Protein AF-A0A5N6XML7-F1 (afdb_monomer_lite)

Sequence (196 aa):
MLHHEVAEARIARILDAMETVDGIGDLVEQDRDFWQEARTVGKRVYDSGSNTWKAWLAVGRRFGERRMQRLQADHGGYHHANNCRYLAGRAMSWSMMARQLNRAVYRRVTRKGQGRKVVVRIRLCDSTAAKHQGGDVAALTDEELRGINSRLDEFGLVVPAREREIPIPRDRYRLGDENEDLAVEPLETPVAWTDE

Foldseek 3Di:
DVVVLVVLQVLLVVLVVVVVDPPVVVVCVVCVPVNVVSNVSSVVSNVQVVQLVVLLVLLCVQAHDVVSVQQPVVPRGRLLSNLSSLLSVPDPYLLQLQQLLQVLLLCVQPPDPPDDDRASAGDSSSSVSSSVDPDGDDHDDPVSQVVNQWDADPSRHIHHVDDPDPPPPPPPDPPDDDDDDDDDDDDDDDDDDDDD

Structure (mmCIF, N/CA/C/O backbone):
data_AF-A0A5N6XML7-F1
#
_entry.id   AF-A0A5N6XML7-F1
#
loop_
_atom_site.group_PDB
_atom_site.id
_atom_site.type_symbol
_atom_site.label_atom_id
_atom_site.label_alt_id
_atom_site.label_comp_id
_atom_site.label_asym_id
_atom_site.label_entity_id
_atom_site.label_seq_id
_atom_site.pdbx_PDB_ins_code
_atom_site.Cartn_x
_atom_site.Cartn_y
_atom_site.Cartn_z
_atom_site.occupancy
_atom_site.B_iso_or_equiv
_atom_site.auth_seq_id
_atom_site.auth_comp_id
_atom_site.auth_asym_id
_atom_site.auth_atom_id
_atom_site.pdbx_PDB_model_num
ATOM 1 N N . MET A 1 1 ? 5.927 -13.665 -6.405 1.00 40.91 1 MET A N 1
ATOM 2 C CA . MET A 1 1 ? 5.486 -12.631 -7.368 1.00 40.91 1 MET A CA 1
ATOM 3 C C . MET A 1 1 ? 6.576 -11.589 -7.631 1.00 40.91 1 MET A C 1
ATOM 5 O O . MET A 1 1 ? 6.902 -11.423 -8.788 1.00 40.91 1 MET A O 1
ATOM 9 N N . LEU A 1 2 ? 7.244 -11.015 -6.614 1.00 40.50 2 LEU A N 1
ATOM 10 C CA . LEU A 1 2 ? 8.464 -10.186 -6.794 1.00 40.50 2 LEU A CA 1
ATOM 11 C C . LEU A 1 2 ? 9.613 -10.892 -7.548 1.00 40.50 2 LEU A C 1
ATOM 13 O O . LEU A 1 2 ? 10.346 -10.257 -8.293 1.00 40.50 2 LEU A O 1
ATOM 17 N N . HIS A 1 3 ? 9.758 -12.213 -7.383 1.00 35.19 3 HIS A N 1
ATOM 18 C CA . HIS A 1 3 ? 10.771 -12.996 -8.107 1.00 35.19 3 HIS A CA 1
ATOM 19 C C . HIS A 1 3 ? 10.545 -13.052 -9.623 1.00 35.19 3 HIS A C 1
ATOM 21 O O . HIS A 1 3 ? 11.512 -13.237 -10.348 1.00 35.19 3 HIS A O 1
ATOM 27 N N . HIS A 1 4 ? 9.303 -12.880 -10.087 1.00 39.84 4 HIS A N 1
ATOM 28 C CA . HIS A 1 4 ? 8.978 -12.887 -11.513 1.00 39.84 4 HIS A CA 1
ATOM 29 C C . HIS A 1 4 ? 9.428 -11.565 -12.148 1.00 39.84 4 HIS A C 1
ATOM 31 O O . HIS A 1 4 ? 10.250 -11.567 -13.051 1.00 39.84 4 HIS A O 1
ATOM 37 N N . GLU A 1 5 ? 9.035 -10.437 -11.552 1.00 40.34 5 GLU A N 1
ATOM 38 C CA . GLU A 1 5 ? 9.348 -9.093 -12.061 1.00 40.34 5 GLU A CA 1
ATOM 39 C C . GLU A 1 5 ? 10.864 -8.782 -12.041 1.00 40.34 5 GLU A C 1
ATOM 41 O O . GLU A 1 5 ? 11.381 -8.108 -12.930 1.00 40.34 5 GLU A O 1
ATOM 46 N N . VAL A 1 6 ? 11.612 -9.307 -11.056 1.00 45.62 6 VAL A N 1
ATOM 47 C CA . VAL A 1 6 ? 13.083 -9.166 -10.988 1.00 45.62 6 VAL A CA 1
ATOM 48 C C . VAL A 1 6 ? 13.801 -10.111 -11.961 1.00 45.62 6 VAL A C 1
ATOM 50 O O . VAL A 1 6 ? 14.825 -9.728 -12.531 1.00 45.62 6 VAL A O 1
ATOM 53 N N . ALA A 1 7 ? 13.282 -11.325 -12.178 1.00 48.66 7 ALA A N 1
ATOM 54 C CA . ALA A 1 7 ? 13.797 -12.226 -13.210 1.00 48.66 7 ALA A CA 1
ATOM 55 C C . ALA A 1 7 ? 13.574 -11.639 -14.611 1.00 48.66 7 ALA A C 1
ATOM 57 O O . ALA A 1 7 ? 14.477 -11.667 -15.438 1.00 48.66 7 ALA A O 1
ATOM 58 N N . GLU A 1 8 ? 12.430 -11.003 -14.847 1.00 48.62 8 GLU A N 1
ATOM 59 C CA . GLU A 1 8 ? 12.115 -10.356 -16.120 1.00 48.62 8 GLU A CA 1
ATOM 60 C C . GLU A 1 8 ? 12.953 -9.092 -16.364 1.00 48.62 8 GLU A C 1
ATOM 62 O O . GLU A 1 8 ? 13.399 -8.856 -17.484 1.00 48.62 8 GLU A O 1
ATOM 67 N N . ALA A 1 9 ? 13.252 -8.296 -15.331 1.00 49.09 9 ALA A N 1
ATOM 68 C CA . ALA A 1 9 ? 14.171 -7.160 -15.469 1.00 49.09 9 ALA A CA 1
ATOM 69 C C . ALA A 1 9 ? 15.616 -7.604 -15.778 1.00 49.09 9 ALA A C 1
ATOM 71 O O . ALA A 1 9 ? 16.364 -6.877 -16.435 1.00 49.09 9 ALA A O 1
ATOM 72 N N . ARG A 1 10 ? 16.013 -8.801 -15.321 1.00 50.22 10 ARG A N 1
ATOM 73 C CA . ARG A 1 10 ? 17.269 -9.449 -15.729 1.00 50.22 10 ARG A CA 1
ATOM 74 C C . ARG A 1 10 ? 17.194 -9.949 -17.170 1.00 50.22 10 ARG A C 1
ATOM 76 O O . ARG A 1 10 ? 18.156 -9.734 -17.891 1.00 50.22 10 ARG A O 1
ATOM 83 N N . ILE A 1 11 ? 16.064 -10.515 -17.600 1.00 56.91 11 ILE A N 1
ATOM 84 C CA . ILE A 1 11 ? 15.825 -10.904 -19.001 1.00 56.91 11 ILE A CA 1
ATOM 85 C C . ILE A 1 11 ? 15.967 -9.691 -19.927 1.00 56.91 11 ILE A C 1
ATOM 87 O O . ILE A 1 11 ? 16.678 -9.786 -20.914 1.00 56.91 11 ILE A O 1
ATOM 91 N N . ALA A 1 12 ? 15.403 -8.529 -19.581 1.00 58.88 12 ALA A N 1
ATOM 92 C CA . ALA A 1 12 ? 15.564 -7.313 -20.386 1.00 58.88 12 ALA A CA 1
ATOM 93 C C . ALA A 1 12 ? 17.039 -6.882 -20.534 1.00 58.88 12 ALA A C 1
ATOM 95 O O . ALA A 1 12 ? 17.473 -6.556 -21.631 1.00 58.88 12 ALA A O 1
ATOM 96 N N . ARG A 1 13 ? 17.838 -6.946 -19.457 1.00 56.72 13 ARG A N 1
ATOM 97 C CA . ARG A 1 13 ? 19.286 -6.657 -19.533 1.00 56.72 13 ARG A CA 1
ATOM 98 C C . ARG A 1 13 ? 20.072 -7.717 -20.294 1.00 56.72 13 ARG A C 1
ATOM 100 O O . ARG A 1 13 ? 21.074 -7.384 -20.909 1.00 56.72 13 ARG A O 1
ATOM 107 N N . ILE A 1 14 ? 19.656 -8.979 -20.204 1.00 60.41 14 ILE A N 1
ATOM 108 C CA . ILE A 1 14 ? 20.248 -10.076 -20.970 1.00 60.41 14 ILE A CA 1
ATOM 109 C C . ILE A 1 14 ? 19.962 -9.860 -22.456 1.00 60.41 14 ILE A C 1
ATOM 111 O O . ILE A 1 14 ? 20.887 -9.971 -23.243 1.00 60.41 14 ILE A O 1
ATOM 115 N N . LEU A 1 15 ? 18.740 -9.471 -22.828 1.00 63.94 15 LEU A N 1
ATOM 116 C CA . LEU A 1 15 ? 18.380 -9.145 -24.210 1.00 63.94 15 LEU A CA 1
ATOM 117 C C . LEU A 1 15 ? 19.198 -7.958 -24.749 1.00 63.94 15 LEU A C 1
ATOM 119 O O . LEU A 1 15 ? 19.747 -8.071 -25.837 1.00 63.94 15 LEU A O 1
ATOM 123 N N . ASP A 1 16 ? 19.371 -6.884 -23.970 1.00 64.19 16 ASP A N 1
ATOM 124 C CA . ASP A 1 16 ? 20.234 -5.752 -24.358 1.00 64.19 16 ASP A CA 1
ATOM 125 C C . ASP A 1 16 ? 21.718 -6.159 -24.468 1.00 64.19 16 ASP A C 1
ATOM 127 O O . ASP A 1 16 ? 22.425 -5.722 -25.371 1.00 64.19 16 ASP A O 1
ATOM 131 N N . ALA A 1 17 ? 22.216 -7.010 -23.563 1.00 60.50 17 ALA A N 1
ATOM 132 C CA . ALA A 1 17 ? 23.598 -7.496 -23.607 1.00 60.50 17 ALA A CA 1
ATOM 133 C C . ALA A 1 17 ? 23.832 -8.482 -24.764 1.00 60.50 17 ALA A C 1
ATOM 135 O O . ALA A 1 17 ? 24.919 -8.517 -25.335 1.00 60.50 17 ALA A O 1
ATOM 136 N N . MET A 1 18 ? 22.815 -9.252 -25.144 1.00 61.38 18 MET A N 1
ATOM 137 C CA . MET A 1 18 ? 22.855 -10.181 -26.271 1.00 61.38 18 MET A CA 1
ATOM 138 C C . MET A 1 18 ? 23.031 -9.452 -27.611 1.00 61.38 18 MET A C 1
ATOM 140 O O . MET A 1 18 ? 23.683 -9.984 -28.498 1.00 61.38 18 MET A O 1
ATOM 144 N N . GLU A 1 19 ? 22.581 -8.203 -27.754 1.00 60.22 19 GLU A N 1
ATOM 145 C CA . GLU A 1 19 ? 22.834 -7.405 -28.969 1.00 60.22 19 GLU A CA 1
ATOM 146 C C . GLU A 1 19 ? 24.321 -7.084 -29.204 1.00 60.22 19 GLU A C 1
ATOM 148 O O . GLU A 1 19 ? 24.704 -6.728 -30.315 1.00 60.22 19 GLU A O 1
ATOM 153 N N . THR A 1 20 ? 25.169 -7.226 -28.180 1.00 60.78 20 THR A N 1
ATOM 154 C CA . THR A 1 20 ? 26.621 -6.997 -28.286 1.00 60.78 20 THR A CA 1
ATOM 155 C C . THR A 1 20 ? 27.420 -8.242 -28.678 1.00 60.78 20 THR A C 1
ATOM 157 O O . THR A 1 20 ? 28.642 -8.167 -28.800 1.00 60.78 20 THR A O 1
ATOM 160 N N . VAL A 1 21 ? 26.753 -9.384 -28.870 1.00 58.00 21 VAL A N 1
ATOM 161 C CA . VAL A 1 21 ? 27.387 -10.656 -29.235 1.00 58.00 21 VAL A CA 1
ATOM 162 C C . VAL A 1 21 ? 27.298 -10.861 -30.749 1.00 58.00 21 VAL A C 1
ATOM 164 O O . VAL A 1 21 ? 26.209 -10.848 -31.324 1.00 58.00 21 VAL A O 1
ATOM 167 N N . ASP A 1 22 ? 28.447 -11.077 -31.393 1.00 50.38 22 ASP A N 1
ATOM 168 C CA . ASP A 1 22 ? 28.528 -11.365 -32.830 1.00 50.38 22 ASP A CA 1
ATOM 169 C C . ASP A 1 22 ? 27.660 -12.577 -33.223 1.00 50.38 22 ASP A C 1
ATOM 171 O O . ASP A 1 22 ? 27.620 -13.591 -32.524 1.00 50.38 22 ASP A O 1
ATOM 175 N N . GLY A 1 23 ? 26.955 -12.472 -34.356 1.00 58.00 23 GLY A N 1
ATOM 176 C CA . GLY A 1 23 ? 26.064 -13.517 -34.891 1.00 58.00 23 GLY A CA 1
ATOM 177 C C . GLY A 1 23 ? 24.596 -13.421 -34.453 1.00 58.00 23 GLY A C 1
ATOM 178 O O . GLY A 1 23 ? 23.737 -14.081 -35.037 1.00 58.00 23 GLY A O 1
ATOM 179 N N . ILE A 1 24 ? 24.259 -12.558 -33.487 1.00 65.25 24 ILE A N 1
ATOM 180 C CA . ILE A 1 24 ? 22.855 -12.304 -33.119 1.00 65.25 24 ILE A CA 1
ATOM 181 C C . ILE A 1 24 ? 22.123 -11.447 -34.158 1.00 65.25 24 ILE A C 1
ATOM 183 O O . ILE A 1 24 ? 20.913 -11.592 -34.307 1.00 65.25 24 ILE A O 1
ATOM 187 N N . GLY A 1 25 ? 22.839 -10.634 -34.942 1.00 60.56 25 GLY A N 1
ATOM 188 C CA . GLY A 1 25 ? 22.255 -9.892 -36.065 1.00 60.56 25 GLY A CA 1
ATOM 189 C C . GLY A 1 25 ? 21.524 -10.801 -37.060 1.00 60.56 25 GLY A C 1
ATOM 190 O O . GLY A 1 25 ? 20.376 -10.530 -37.402 1.00 60.56 25 GLY A O 1
ATOM 191 N N . ASP A 1 26 ? 22.132 -11.932 -37.420 1.00 66.56 26 ASP A N 1
ATOM 192 C CA . ASP A 1 26 ? 21.557 -12.891 -38.372 1.00 66.56 26 ASP A CA 1
ATOM 193 C C . ASP A 1 26 ? 20.318 -13.601 -37.796 1.00 66.56 26 ASP A C 1
ATOM 195 O O . ASP A 1 26 ? 19.328 -13.815 -38.496 1.00 66.56 26 ASP A O 1
ATOM 199 N N . LEU A 1 27 ? 20.329 -13.910 -36.494 1.00 61.47 27 LEU A N 1
ATOM 200 C CA . LEU A 1 27 ? 19.175 -14.469 -35.776 1.00 61.47 27 LEU A CA 1
ATOM 201 C C . LEU A 1 27 ? 18.032 -13.455 -35.621 1.00 61.47 27 LEU A C 1
ATOM 203 O O . LEU A 1 27 ? 16.861 -13.836 -35.658 1.00 61.47 27 LEU A O 1
ATOM 207 N N . VAL A 1 28 ? 18.355 -12.168 -35.458 1.00 62.31 28 VAL A N 1
ATOM 208 C CA . VAL A 1 28 ? 17.372 -11.076 -35.425 1.00 62.31 28 VAL A CA 1
ATOM 209 C C . VAL A 1 28 ? 16.713 -10.892 -36.786 1.00 62.31 28 VAL A C 1
ATOM 211 O O . VAL A 1 28 ? 15.517 -10.615 -36.853 1.00 62.31 28 VAL A O 1
ATOM 214 N N . GLU A 1 29 ? 17.456 -11.075 -37.876 1.00 66.75 29 GLU A N 1
ATOM 215 C CA . GLU A 1 29 ? 16.895 -11.002 -39.224 1.00 66.75 29 GLU A CA 1
ATOM 216 C C . GLU A 1 29 ? 16.041 -12.214 -39.602 1.00 66.75 29 GLU A C 1
ATOM 218 O O . GLU A 1 29 ? 15.061 -12.039 -40.328 1.00 66.75 29 GLU A O 1
ATOM 223 N N . GLN A 1 30 ? 16.359 -13.405 -39.088 1.00 75.00 30 GLN A N 1
ATOM 224 C CA . GLN A 1 30 ? 15.588 -14.628 -39.336 1.00 75.00 30 GLN A CA 1
ATOM 225 C C . GLN A 1 30 ? 14.200 -14.628 -38.678 1.00 75.00 30 GLN A C 1
ATOM 227 O O . GLN A 1 30 ? 13.283 -15.232 -39.231 1.00 75.00 30 GLN A O 1
ATOM 232 N N . ASP A 1 31 ? 14.024 -13.942 -37.543 1.00 74.38 31 ASP A N 1
ATOM 233 C CA . ASP A 1 31 ? 12.738 -13.873 -36.831 1.00 74.38 31 ASP A CA 1
ATOM 234 C C . ASP A 1 31 ? 12.467 -12.474 -36.249 1.00 74.38 31 ASP A C 1
ATOM 236 O O . ASP A 1 31 ? 12.384 -12.249 -35.037 1.00 74.38 31 ASP A O 1
ATOM 240 N N . ARG A 1 32 ? 12.372 -11.484 -37.144 1.00 75.50 32 ARG A N 1
ATOM 241 C CA . ARG A 1 32 ? 12.208 -10.067 -36.772 1.00 75.50 32 ARG A CA 1
ATOM 242 C C . ARG A 1 32 ? 10.999 -9.815 -35.869 1.00 75.50 32 ARG A C 1
ATOM 244 O O . ARG A 1 32 ? 11.091 -8.981 -34.966 1.00 75.50 32 ARG A O 1
ATOM 251 N N . ASP A 1 33 ? 9.899 -10.532 -36.091 1.00 75.62 33 ASP A N 1
ATOM 252 C CA . ASP A 1 33 ? 8.660 -10.370 -35.327 1.00 75.62 33 ASP A CA 1
ATOM 253 C C . ASP A 1 33 ? 8.844 -10.823 -33.872 1.00 75.62 33 ASP A C 1
ATOM 255 O O . ASP A 1 33 ? 8.519 -10.062 -32.952 1.00 75.62 33 ASP A O 1
ATOM 259 N N . PHE A 1 34 ? 9.458 -11.993 -33.647 1.00 75.88 34 PHE A N 1
ATOM 260 C CA . PHE A 1 34 ? 9.797 -12.470 -32.304 1.00 75.88 34 PHE A CA 1
ATOM 261 C C . PHE A 1 34 ? 10.689 -11.475 -31.557 1.00 75.88 34 PHE A C 1
ATOM 263 O O . PHE A 1 34 ? 10.408 -11.111 -30.412 1.00 75.88 34 PHE A O 1
ATOM 270 N N . TRP A 1 35 ? 11.752 -10.983 -32.198 1.00 73.19 35 TRP A N 1
ATOM 271 C CA . TRP A 1 35 ? 12.693 -10.066 -31.550 1.00 73.19 35 TRP A CA 1
ATOM 272 C C . TRP A 1 35 ? 12.082 -8.691 -31.268 1.00 73.19 35 TRP A C 1
ATOM 274 O O . TRP A 1 35 ? 12.385 -8.069 -30.244 1.00 73.19 35 TRP A O 1
ATOM 284 N N . GLN A 1 36 ? 11.177 -8.214 -32.122 1.00 77.06 36 GLN A N 1
ATOM 285 C CA . GLN A 1 36 ? 10.441 -6.977 -31.878 1.00 77.06 36 GLN A CA 1
ATOM 286 C C . GLN A 1 36 ? 9.436 -7.121 -30.724 1.00 77.06 36 GLN A C 1
ATOM 288 O O . GLN A 1 36 ? 9.303 -6.204 -29.899 1.00 77.06 36 GLN A O 1
ATOM 293 N N . GLU A 1 37 ? 8.770 -8.272 -30.611 1.00 74.31 37 GLU A N 1
ATOM 294 C CA . GLU A 1 37 ? 7.925 -8.603 -29.464 1.00 74.31 37 GLU A CA 1
ATOM 295 C C . GLU A 1 37 ? 8.758 -8.707 -28.178 1.00 74.31 37 GLU A C 1
ATOM 297 O O . GLU A 1 37 ? 8.441 -8.041 -27.186 1.00 74.31 37 GLU A O 1
ATOM 302 N N . ALA A 1 38 ? 9.874 -9.439 -28.209 1.00 70.75 38 ALA A N 1
ATOM 303 C CA . ALA A 1 38 ? 10.791 -9.598 -27.084 1.00 70.75 38 ALA A CA 1
ATOM 304 C C . ALA A 1 38 ? 11.323 -8.248 -26.577 1.00 70.75 38 ALA A C 1
ATOM 306 O O . ALA A 1 38 ? 11.292 -7.990 -25.372 1.00 70.75 38 ALA A O 1
ATOM 307 N N . ARG A 1 39 ? 11.717 -7.332 -27.476 1.00 72.44 39 ARG A N 1
ATOM 308 C CA . ARG A 1 39 ? 12.111 -5.954 -27.119 1.00 72.44 39 ARG A CA 1
ATOM 309 C C . ARG A 1 39 ? 10.965 -5.167 -26.495 1.00 72.44 39 ARG A C 1
ATOM 311 O O . ARG A 1 39 ? 11.155 -4.461 -25.505 1.00 72.44 39 ARG A O 1
ATOM 318 N N . THR A 1 40 ? 9.762 -5.281 -27.053 1.00 76.44 40 THR A N 1
ATOM 319 C CA . THR A 1 40 ? 8.579 -4.583 -26.532 1.00 76.44 40 THR A CA 1
ATOM 320 C C . THR A 1 40 ? 8.238 -5.054 -25.118 1.00 76.44 40 THR A C 1
ATOM 322 O O . THR A 1 40 ? 7.962 -4.232 -24.237 1.00 76.44 40 THR A O 1
ATOM 325 N N . VAL A 1 41 ? 8.285 -6.366 -24.883 1.00 71.69 41 VAL A N 1
ATOM 326 C CA . VAL A 1 41 ? 8.095 -6.970 -23.561 1.00 71.69 41 VAL A CA 1
ATOM 327 C C . VAL A 1 41 ? 9.221 -6.542 -22.618 1.00 71.69 41 VAL A C 1
ATOM 329 O O . VAL A 1 41 ? 8.933 -6.024 -21.539 1.00 71.69 41 VAL A O 1
ATOM 332 N N . GLY A 1 42 ? 10.482 -6.655 -23.043 1.00 69.62 42 GLY A N 1
ATOM 333 C CA . GLY A 1 42 ? 11.659 -6.270 -22.262 1.00 69.62 42 GLY A CA 1
ATOM 334 C C . GLY A 1 42 ? 11.617 -4.811 -21.806 1.00 69.62 42 GLY A C 1
ATOM 335 O O . GLY A 1 42 ? 11.748 -4.527 -20.613 1.00 69.62 42 GLY A O 1
ATOM 336 N N . LYS A 1 43 ? 11.314 -3.883 -22.719 1.00 73.69 43 LYS A N 1
ATOM 337 C CA . LYS A 1 43 ? 11.146 -2.458 -22.403 1.00 73.69 43 LYS A CA 1
ATOM 338 C C . LYS A 1 43 ? 10.009 -2.220 -21.412 1.00 73.69 43 LYS A C 1
ATOM 340 O O . LYS A 1 43 ? 10.193 -1.518 -20.420 1.00 73.69 43 LYS A O 1
ATOM 345 N N . ARG A 1 44 ? 8.839 -2.831 -21.634 1.00 71.12 44 ARG A N 1
ATOM 346 C CA . ARG A 1 44 ? 7.675 -2.693 -20.738 1.00 71.12 44 ARG A CA 1
ATOM 347 C C . ARG A 1 44 ? 7.996 -3.167 -19.322 1.00 71.12 44 ARG A C 1
ATOM 349 O O . ARG A 1 44 ? 7.600 -2.522 -18.350 1.00 71.12 44 ARG A O 1
ATOM 356 N N . VAL A 1 45 ? 8.713 -4.279 -19.204 1.00 66.38 45 VAL A N 1
ATOM 357 C CA . VAL A 1 45 ? 9.169 -4.831 -17.927 1.00 66.38 45 VAL A CA 1
ATOM 358 C C . VAL A 1 45 ? 10.169 -3.893 -17.257 1.00 66.38 45 VAL A C 1
ATOM 360 O O . VAL A 1 45 ? 9.994 -3.570 -16.080 1.00 66.38 45 VAL A O 1
ATOM 363 N N . TYR A 1 46 ? 11.186 -3.425 -17.987 1.00 68.69 46 TYR A N 1
ATOM 364 C CA . TYR A 1 46 ? 12.177 -2.482 -17.467 1.00 68.69 46 TYR A CA 1
ATOM 365 C C . TYR A 1 46 ? 11.506 -1.212 -16.931 1.00 68.69 46 TYR A C 1
ATOM 367 O O . TYR A 1 46 ? 11.741 -0.809 -15.787 1.00 68.69 46 TYR A O 1
ATOM 375 N N . ASP A 1 47 ? 10.606 -0.627 -17.721 1.00 72.81 47 ASP A N 1
ATOM 376 C CA . ASP A 1 47 ? 9.849 0.562 -17.344 1.00 72.81 47 ASP A CA 1
ATOM 377 C C . ASP A 1 47 ? 8.977 0.293 -16.111 1.00 72.81 47 ASP A C 1
ATOM 379 O O . ASP A 1 47 ? 8.931 1.112 -15.190 1.00 72.81 47 ASP A O 1
ATOM 383 N N . SER A 1 48 ? 8.315 -0.866 -16.039 1.00 69.94 48 SER A N 1
ATOM 384 C CA . SER A 1 48 ? 7.518 -1.272 -14.875 1.00 69.94 48 SER A CA 1
ATOM 385 C C . SER A 1 48 ? 8.375 -1.407 -13.611 1.00 69.94 48 SER A C 1
ATOM 387 O O . SER A 1 48 ? 8.032 -0.839 -12.569 1.00 69.94 48 SER A O 1
ATOM 389 N N . GLY A 1 49 ? 9.526 -2.080 -13.690 1.00 72.75 49 GLY A N 1
ATOM 390 C CA . GLY A 1 49 ? 10.458 -2.239 -12.571 1.00 72.75 49 GLY A CA 1
ATOM 391 C C . GLY A 1 49 ? 11.027 -0.900 -12.093 1.00 72.75 49 GLY A C 1
ATOM 392 O O . GLY A 1 49 ? 10.959 -0.576 -10.903 1.00 72.75 49 GLY A O 1
ATOM 393 N N . SER A 1 50 ? 11.497 -0.070 -13.028 1.00 74.50 50 SER A N 1
ATOM 394 C CA . SER A 1 50 ? 12.005 1.281 -12.757 1.00 74.50 50 SER A CA 1
ATOM 395 C C . SER A 1 50 ? 10.945 2.163 -12.091 1.00 74.50 50 SER A C 1
ATOM 397 O O . SER A 1 50 ? 11.201 2.814 -11.074 1.00 74.50 50 SER A O 1
ATOM 399 N N . ASN A 1 51 ? 9.714 2.144 -12.604 1.00 79.56 51 ASN A N 1
ATOM 400 C CA . ASN A 1 51 ? 8.616 2.926 -12.045 1.00 79.56 51 ASN A CA 1
ATOM 401 C C . ASN A 1 51 ? 8.138 2.396 -10.685 1.00 79.56 51 ASN A C 1
ATOM 403 O O . ASN A 1 51 ? 7.782 3.196 -9.818 1.00 79.56 51 ASN A O 1
ATOM 407 N N . THR A 1 52 ? 8.170 1.079 -10.465 1.00 85.81 52 THR A N 1
ATOM 408 C CA . THR A 1 52 ? 7.883 0.463 -9.157 1.00 85.81 52 THR A CA 1
ATOM 409 C C . THR A 1 52 ? 8.866 0.964 -8.106 1.00 85.81 52 THR A C 1
ATOM 411 O O . THR A 1 52 ? 8.457 1.432 -7.041 1.00 85.81 52 THR A O 1
ATOM 414 N N . TRP A 1 53 ? 10.163 0.939 -8.422 1.00 83.69 53 TRP A N 1
ATOM 415 C CA . TRP A 1 53 ? 11.211 1.425 -7.529 1.00 83.69 53 TRP A CA 1
ATOM 416 C C . TRP A 1 53 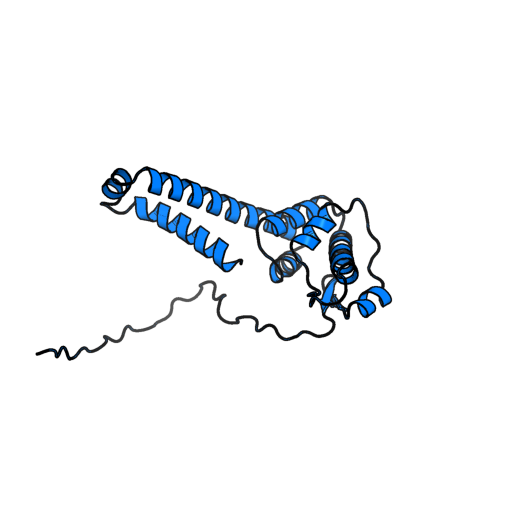? 11.068 2.919 -7.222 1.00 83.69 53 TRP A C 1
ATOM 418 O O . TRP A 1 53 ? 11.048 3.312 -6.055 1.00 83.69 53 TRP A O 1
ATOM 428 N N . LYS A 1 54 ? 10.869 3.756 -8.249 1.00 85.75 54 LYS A N 1
ATOM 429 C CA . LYS A 1 54 ? 10.608 5.196 -8.071 1.00 85.75 54 LYS A CA 1
ATOM 430 C C . LYS A 1 54 ? 9.395 5.448 -7.175 1.00 85.75 54 LYS A C 1
ATOM 432 O O . LYS A 1 54 ? 9.406 6.386 -6.374 1.00 85.75 54 LYS A O 1
ATOM 437 N N . ALA A 1 55 ? 8.357 4.617 -7.280 1.00 91.00 55 ALA A N 1
ATOM 438 C CA . ALA A 1 55 ? 7.180 4.753 -6.440 1.00 91.00 55 ALA A CA 1
ATOM 439 C C . ALA A 1 55 ? 7.464 4.439 -4.970 1.00 91.00 55 ALA A C 1
ATOM 441 O O . ALA A 1 55 ? 7.057 5.207 -4.096 1.00 91.00 55 ALA A O 1
ATOM 442 N N . TRP A 1 56 ? 8.219 3.379 -4.696 1.00 92.62 56 TRP A N 1
ATOM 443 C CA . TRP A 1 56 ? 8.645 3.062 -3.338 1.00 92.62 56 TRP A CA 1
ATOM 444 C C . TRP A 1 56 ? 9.586 4.107 -2.749 1.00 92.62 56 TRP A C 1
ATOM 446 O O . TRP A 1 56 ? 9.380 4.525 -1.611 1.00 92.62 56 TRP A O 1
ATOM 456 N N . LEU A 1 57 ? 10.539 4.614 -3.532 1.00 90.06 57 LEU A N 1
ATOM 457 C CA . LEU A 1 57 ? 11.405 5.715 -3.114 1.00 90.06 57 LEU A CA 1
ATOM 458 C C . LEU A 1 57 ? 10.607 6.950 -2.687 1.00 90.06 57 LEU A C 1
ATOM 460 O O . LEU A 1 57 ? 10.944 7.575 -1.685 1.00 90.06 57 LEU A O 1
ATOM 464 N N . ALA A 1 58 ? 9.533 7.295 -3.399 1.00 92.00 58 ALA A N 1
ATOM 465 C CA . ALA A 1 58 ? 8.678 8.417 -3.017 1.00 92.00 58 ALA A CA 1
ATOM 466 C C . ALA A 1 58 ? 7.997 8.195 -1.652 1.00 92.00 58 ALA A C 1
ATOM 468 O O . ALA A 1 58 ? 7.956 9.112 -0.831 1.00 92.00 58 ALA A O 1
ATOM 469 N N . VAL A 1 59 ? 7.517 6.976 -1.375 1.00 94.38 59 VAL A N 1
ATOM 470 C CA . VAL A 1 59 ? 6.959 6.609 -0.058 1.00 94.38 59 VAL A CA 1
ATOM 471 C C . VAL A 1 59 ? 8.039 6.683 1.027 1.00 94.38 59 VAL A C 1
ATOM 473 O O . VAL A 1 59 ? 7.812 7.276 2.083 1.00 94.38 59 VAL A O 1
ATOM 476 N N . GLY A 1 60 ? 9.227 6.136 0.751 1.00 92.25 60 GLY A N 1
ATOM 477 C CA . GLY A 1 60 ? 10.371 6.148 1.664 1.00 92.25 60 GLY A CA 1
ATOM 478 C C . GLY A 1 60 ? 10.841 7.561 2.005 1.00 92.25 60 GLY A C 1
ATOM 479 O O . GLY A 1 60 ? 11.022 7.872 3.176 1.00 92.25 60 GLY A O 1
ATOM 480 N N . ARG A 1 61 ? 10.941 8.462 1.020 1.00 93.12 61 ARG A N 1
ATOM 481 C CA . ARG A 1 61 ? 11.272 9.880 1.258 1.00 93.12 61 ARG A CA 1
ATOM 482 C C . ARG A 1 61 ? 10.239 10.586 2.132 1.00 93.12 61 ARG A C 1
ATOM 484 O O . ARG A 1 61 ? 10.595 11.469 2.903 1.00 93.12 61 ARG A O 1
ATOM 491 N N . ARG A 1 62 ? 8.961 10.218 2.012 1.00 96.19 62 ARG A N 1
ATOM 492 C CA . ARG A 1 62 ? 7.872 10.877 2.741 1.00 96.19 62 ARG A CA 1
ATOM 493 C C . ARG A 1 62 ? 7.754 10.410 4.191 1.00 96.19 62 ARG A C 1
ATOM 495 O O . ARG A 1 62 ? 7.476 11.233 5.059 1.00 96.19 62 ARG A O 1
ATOM 502 N N . PHE A 1 63 ? 7.920 9.114 4.451 1.00 95.00 63 PHE A N 1
ATOM 503 C CA . PHE A 1 63 ? 7.638 8.530 5.769 1.00 95.00 63 PHE A CA 1
ATOM 504 C C . PHE A 1 63 ? 8.817 7.795 6.412 1.00 95.00 63 PHE A C 1
ATOM 506 O O . PHE A 1 63 ? 8.716 7.407 7.575 1.00 95.00 63 PHE A O 1
ATOM 513 N N . GLY A 1 64 ? 9.933 7.637 5.711 1.00 92.06 64 GLY A N 1
ATOM 514 C CA . GLY A 1 64 ? 11.107 6.897 6.161 1.00 92.06 64 GLY A CA 1
ATOM 515 C C . GLY A 1 64 ? 11.168 5.478 5.598 1.00 92.06 64 GLY A C 1
ATOM 516 O O . GLY A 1 64 ? 10.153 4.847 5.288 1.00 92.06 64 GLY A O 1
ATOM 517 N N . GLU A 1 65 ? 12.390 4.966 5.489 1.00 90.81 65 GLU A N 1
ATOM 518 C CA . GLU A 1 65 ? 12.693 3.704 4.815 1.00 90.81 65 GLU A CA 1
ATOM 519 C C . GLU A 1 65 ? 12.053 2.487 5.495 1.00 90.81 65 GLU A C 1
ATOM 521 O O . GLU A 1 65 ? 11.416 1.681 4.822 1.00 90.81 65 GLU A O 1
ATOM 526 N N . ARG A 1 66 ? 12.105 2.400 6.832 1.00 93.25 66 ARG A N 1
ATOM 527 C CA . ARG A 1 66 ? 11.525 1.274 7.592 1.00 93.25 66 ARG A CA 1
ATOM 528 C C . ARG A 1 66 ? 10.030 1.068 7.320 1.00 93.25 66 ARG A C 1
ATOM 530 O O . ARG A 1 66 ? 9.570 -0.060 7.181 1.00 93.25 66 ARG A O 1
ATOM 537 N N . ARG A 1 67 ? 9.262 2.155 7.191 1.00 94.19 67 ARG A N 1
ATOM 538 C CA . ARG A 1 67 ? 7.819 2.101 6.883 1.00 94.19 67 ARG A CA 1
ATOM 539 C C . ARG A 1 67 ? 7.552 1.670 5.442 1.00 94.19 67 ARG A C 1
ATOM 541 O O . ARG A 1 67 ? 6.603 0.934 5.183 1.00 94.19 67 ARG A O 1
ATOM 548 N N . MET A 1 68 ? 8.394 2.112 4.511 1.00 93.50 68 MET A N 1
ATOM 549 C CA . MET A 1 68 ? 8.342 1.688 3.113 1.00 93.50 68 MET A CA 1
ATOM 550 C C . MET A 1 68 ? 8.658 0.192 2.979 1.00 93.50 68 MET A C 1
ATOM 552 O O . MET A 1 68 ? 7.855 -0.541 2.403 1.00 93.50 68 MET A O 1
ATOM 556 N N . GLN A 1 69 ? 9.745 -0.275 3.598 1.00 90.81 69 GLN A N 1
ATOM 557 C CA . GLN A 1 69 ? 10.121 -1.691 3.632 1.00 90.81 69 GLN A CA 1
ATOM 558 C C . GLN A 1 69 ? 9.014 -2.542 4.267 1.00 90.81 69 GLN A C 1
ATOM 560 O O . GLN A 1 69 ? 8.658 -3.603 3.752 1.00 90.81 69 GLN A O 1
ATOM 565 N N . ARG A 1 70 ? 8.387 -2.048 5.343 1.00 92.38 70 ARG A N 1
ATOM 566 C CA . ARG A 1 70 ? 7.262 -2.737 5.979 1.00 92.38 70 ARG A CA 1
ATOM 567 C C . ARG A 1 70 ? 6.072 -2.934 5.036 1.00 92.38 70 ARG A C 1
ATOM 569 O O . ARG A 1 70 ? 5.474 -4.010 5.061 1.00 92.38 70 ARG A O 1
ATOM 576 N N . LEU A 1 71 ? 5.719 -1.933 4.224 1.00 91.06 71 LEU A N 1
ATOM 577 C CA . LEU A 1 71 ? 4.651 -2.059 3.220 1.00 91.06 71 LEU A CA 1
ATOM 578 C C . LEU A 1 71 ? 5.027 -3.053 2.115 1.00 91.06 71 LEU A C 1
ATOM 580 O O . LEU A 1 71 ? 4.193 -3.859 1.707 1.00 91.06 71 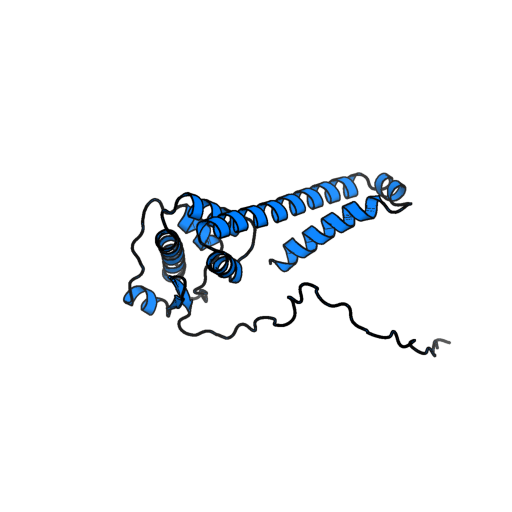LEU A O 1
ATOM 584 N N . GLN A 1 72 ? 6.286 -3.032 1.675 1.00 88.75 72 GLN A N 1
ATOM 585 C CA . GLN A 1 72 ? 6.795 -3.956 0.660 1.00 88.75 72 GLN A CA 1
ATOM 586 C C . GLN A 1 72 ? 6.780 -5.419 1.110 1.00 88.75 72 GLN A C 1
ATOM 588 O O . GLN A 1 72 ? 6.550 -6.296 0.277 1.00 88.75 72 GLN A O 1
ATOM 593 N N . ALA A 1 73 ? 7.006 -5.680 2.403 1.00 83.81 73 ALA A N 1
ATOM 594 C CA . ALA A 1 73 ? 7.164 -7.029 2.948 1.00 83.81 73 ALA A CA 1
ATOM 595 C C . ALA A 1 73 ? 5.976 -7.957 2.641 1.00 83.81 73 ALA A C 1
ATOM 597 O O . ALA A 1 73 ? 6.166 -9.149 2.407 1.00 83.81 73 ALA A O 1
ATOM 598 N N . ASP A 1 74 ? 4.756 -7.412 2.603 1.00 74.75 74 ASP A N 1
ATOM 599 C CA . ASP A 1 74 ? 3.554 -8.189 2.284 1.00 74.75 74 ASP A CA 1
ATOM 600 C C . ASP A 1 74 ? 3.225 -8.185 0.779 1.00 74.75 74 ASP A C 1
ATOM 602 O O . ASP A 1 74 ? 2.639 -9.147 0.271 1.00 74.75 74 ASP A O 1
ATOM 606 N N . HIS A 1 75 ? 3.591 -7.123 0.048 1.00 79.06 75 HIS A N 1
ATOM 607 C CA . HIS A 1 75 ? 3.359 -6.997 -1.392 1.00 79.06 75 HIS A CA 1
ATOM 608 C C . HIS A 1 75 ? 4.265 -5.917 -2.018 1.00 79.06 75 HIS A C 1
ATOM 610 O O . HIS A 1 75 ? 4.124 -4.747 -1.700 1.00 79.06 75 HIS A O 1
ATOM 616 N N . GLY A 1 76 ? 5.137 -6.252 -2.979 1.00 79.62 76 GLY A N 1
ATOM 617 C CA . GLY A 1 76 ? 6.040 -5.261 -3.609 1.00 79.62 76 GLY A CA 1
ATOM 618 C C . GLY A 1 76 ? 5.701 -4.818 -5.036 1.00 79.62 76 GLY A C 1
ATOM 619 O O . GLY A 1 76 ? 6.347 -3.900 -5.531 1.00 79.62 76 GLY A O 1
ATOM 620 N N . GLY A 1 77 ? 4.711 -5.442 -5.685 1.00 82.62 77 GLY A N 1
ATOM 621 C CA . GLY A 1 77 ? 4.440 -5.233 -7.116 1.00 82.62 77 GLY A CA 1
ATOM 622 C C . GLY A 1 77 ? 3.972 -3.821 -7.502 1.00 82.62 77 GLY A C 1
ATOM 623 O O . GLY A 1 77 ? 3.422 -3.077 -6.679 1.00 82.62 77 GLY A O 1
ATOM 624 N N . TYR A 1 78 ? 4.129 -3.490 -8.788 1.00 84.44 78 TYR A N 1
ATOM 625 C CA . TYR A 1 78 ? 3.941 -2.155 -9.381 1.00 84.44 78 TYR A CA 1
ATOM 626 C C . TYR A 1 78 ? 2.668 -1.413 -8.946 1.00 84.44 78 TYR A C 1
ATOM 628 O O . TYR A 1 78 ? 2.718 -0.259 -8.509 1.00 84.44 78 TYR A O 1
ATOM 636 N N . HIS A 1 79 ? 1.500 -2.055 -9.051 1.00 87.69 79 HIS A N 1
ATOM 637 C CA . HIS A 1 79 ? 0.228 -1.398 -8.731 1.00 87.69 79 HIS A CA 1
ATOM 638 C C . HIS A 1 79 ? 0.105 -1.063 -7.243 1.00 87.69 79 HIS A C 1
ATOM 640 O O . HIS A 1 79 ? -0.427 -0.012 -6.885 1.00 87.69 79 HIS A O 1
ATOM 646 N N . HIS A 1 80 ? 0.630 -1.927 -6.373 1.00 90.94 80 HIS A N 1
ATOM 647 C CA . HIS A 1 80 ? 0.621 -1.679 -4.938 1.00 90.94 80 HIS A CA 1
ATOM 648 C C . HIS A 1 80 ? 1.549 -0.510 -4.594 1.00 90.94 80 HIS A C 1
ATOM 650 O O . HIS A 1 80 ? 1.123 0.416 -3.905 1.00 90.94 80 HIS A O 1
ATOM 656 N N . ALA A 1 81 ? 2.756 -0.493 -5.167 1.00 91.38 81 ALA A N 1
ATOM 657 C CA . ALA A 1 81 ? 3.708 0.606 -5.023 1.00 91.38 81 ALA A CA 1
ATOM 658 C C . ALA A 1 81 ? 3.097 1.953 -5.443 1.00 91.38 81 ALA A C 1
ATOM 660 O O . ALA A 1 81 ? 3.166 2.937 -4.707 1.00 91.38 81 ALA A O 1
ATOM 661 N N . ASN A 1 82 ? 2.424 1.996 -6.598 1.00 93.88 82 ASN A N 1
ATOM 662 C CA . ASN A 1 82 ? 1.777 3.213 -7.086 1.00 93.88 82 ASN A CA 1
ATOM 663 C C . ASN A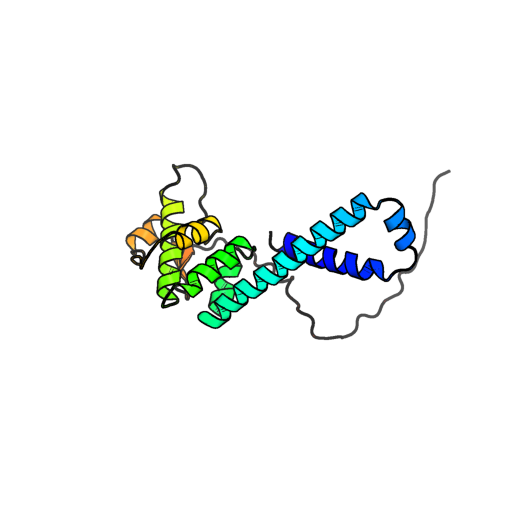 1 82 ? 0.586 3.657 -6.237 1.00 93.88 82 ASN A C 1
ATOM 665 O O . ASN A 1 82 ? 0.403 4.858 -6.034 1.00 93.88 82 ASN A O 1
ATOM 669 N N . ASN A 1 83 ? -0.211 2.722 -5.719 1.00 95.19 83 ASN A N 1
ATOM 670 C CA . ASN A 1 83 ? -1.287 3.054 -4.790 1.00 95.19 83 ASN A CA 1
ATOM 671 C C . ASN A 1 83 ? -0.730 3.629 -3.483 1.00 95.19 83 ASN A C 1
ATOM 673 O O . ASN A 1 83 ? -1.221 4.652 -3.014 1.00 95.19 83 ASN A O 1
ATOM 677 N N . CYS A 1 84 ? 0.331 3.033 -2.937 1.00 95.06 84 CYS A N 1
ATOM 678 C CA . CYS A 1 84 ? 1.011 3.532 -1.745 1.00 95.06 84 CYS A CA 1
ATOM 679 C C . CYS A 1 84 ? 1.648 4.908 -1.980 1.00 95.06 84 CYS A C 1
ATOM 681 O O . CYS A 1 84 ? 1.493 5.792 -1.143 1.00 95.06 84 CYS A O 1
ATOM 683 N N . ARG A 1 85 ? 2.280 5.137 -3.138 1.00 95.75 85 ARG A N 1
ATOM 684 C CA . ARG A 1 85 ? 2.775 6.463 -3.544 1.00 95.75 85 ARG A CA 1
ATOM 685 C C . ARG A 1 85 ? 1.652 7.491 -3.612 1.00 95.75 85 ARG A C 1
ATOM 687 O O . ARG A 1 85 ? 1.800 8.596 -3.099 1.00 95.75 85 ARG A O 1
ATOM 694 N N . TYR A 1 86 ? 0.535 7.136 -4.242 1.00 94.69 86 TYR A N 1
ATOM 695 C CA . TYR A 1 86 ? -0.624 8.017 -4.359 1.00 94.69 86 TYR A CA 1
ATOM 696 C C . TYR A 1 86 ? -1.191 8.385 -2.983 1.00 94.69 86 TYR A C 1
ATOM 698 O O . TYR A 1 86 ? -1.437 9.557 -2.707 1.00 94.69 86 TYR A O 1
ATOM 706 N N . LEU A 1 87 ? -1.349 7.392 -2.105 1.00 93.94 87 LEU A N 1
ATOM 707 C CA . LEU A 1 87 ? -1.768 7.591 -0.720 1.00 93.94 87 LEU A CA 1
ATOM 708 C C . LEU A 1 87 ? -0.793 8.497 0.033 1.00 93.94 87 LEU A C 1
ATOM 710 O O . LEU A 1 87 ? -1.224 9.456 0.663 1.00 93.94 87 LEU A O 1
ATOM 714 N N . ALA A 1 88 ? 0.513 8.257 -0.094 1.00 93.50 88 ALA A N 1
ATOM 715 C CA . ALA A 1 88 ? 1.544 9.068 0.543 1.00 93.50 88 ALA A CA 1
ATOM 716 C C . ALA A 1 88 ? 1.536 10.533 0.078 1.00 93.50 88 ALA A C 1
ATOM 718 O O . ALA A 1 88 ? 1.792 11.426 0.883 1.00 93.50 88 ALA A O 1
ATOM 719 N N . GLY A 1 89 ? 1.206 10.784 -1.193 1.00 92.94 89 GLY A N 1
ATOM 720 C CA . GLY A 1 89 ? 1.058 12.136 -1.736 1.00 92.94 89 GLY A CA 1
ATOM 721 C C . GLY A 1 89 ? -0.170 12.890 -1.215 1.00 92.94 89 GLY A C 1
ATOM 722 O O . GLY A 1 89 ? -0.180 14.115 -1.242 1.00 92.94 89 GLY A O 1
ATOM 723 N N . ARG A 1 90 ? -1.198 12.181 -0.728 1.00 90.94 90 ARG A N 1
ATOM 724 C CA . ARG A 1 90 ? -2.435 12.778 -0.190 1.00 90.94 90 ARG A CA 1
ATOM 725 C C . ARG A 1 90 ? -2.498 12.796 1.332 1.00 90.94 90 ARG A C 1
ATOM 727 O O . ARG A 1 90 ? -3.209 13.619 1.903 1.00 90.94 90 ARG A O 1
ATOM 734 N N . ALA A 1 91 ? -1.820 11.865 1.989 1.00 85.81 91 ALA A N 1
ATOM 735 C CA . ALA A 1 91 ? -1.853 11.736 3.432 1.00 85.81 91 ALA A CA 1
ATOM 736 C C . ALA A 1 91 ? -1.002 12.828 4.098 1.00 85.81 91 ALA A C 1
ATOM 738 O O . ALA A 1 91 ? 0.182 13.012 3.794 1.00 85.81 91 ALA A O 1
ATOM 739 N N . MET A 1 92 ? -1.595 13.523 5.070 1.00 84.19 92 MET A N 1
ATOM 740 C CA . MET A 1 92 ? -0.879 14.529 5.863 1.00 84.19 92 MET A CA 1
ATOM 741 C C . MET A 1 92 ? 0.188 13.892 6.762 1.00 84.19 92 MET A C 1
ATOM 743 O O . MET A 1 92 ? 1.225 14.499 7.023 1.00 84.19 92 MET A O 1
ATOM 747 N N . SER A 1 93 ? -0.040 12.650 7.199 1.00 93.81 93 SER A N 1
ATOM 748 C CA . SER A 1 93 ? 0.852 11.896 8.076 1.00 93.81 93 SER A CA 1
ATOM 749 C C . SER A 1 93 ? 0.820 10.399 7.770 1.00 93.81 93 SER A C 1
ATOM 751 O O . SER A 1 93 ? -0.106 9.890 7.132 1.00 93.81 93 SER A O 1
ATOM 753 N N . TRP A 1 94 ? 1.817 9.679 8.285 1.00 95.50 94 TRP A N 1
ATOM 754 C CA . TRP A 1 94 ? 1.844 8.219 8.225 1.00 95.50 94 TRP A CA 1
ATOM 755 C C . TRP A 1 94 ? 0.610 7.598 8.889 1.00 95.50 94 TRP A C 1
ATOM 757 O O . TRP A 1 94 ? -0.012 6.710 8.315 1.00 95.50 94 TRP A O 1
ATOM 767 N N . SER A 1 95 ? 0.211 8.099 10.062 1.00 95.38 95 SER A N 1
ATOM 768 C CA . SER A 1 95 ? -0.937 7.574 10.806 1.00 95.38 95 SER A CA 1
ATOM 769 C C . SER A 1 95 ? -2.228 7.639 9.990 1.00 95.38 95 SER A C 1
ATOM 771 O O . SER A 1 95 ? -3.015 6.698 10.015 1.00 95.38 95 SER A O 1
ATOM 773 N N . MET A 1 96 ? -2.430 8.704 9.210 1.00 95.06 96 MET A N 1
ATOM 774 C CA . MET A 1 96 ? -3.582 8.817 8.312 1.00 95.06 96 MET A CA 1
ATOM 775 C C . MET A 1 96 ? -3.569 7.720 7.236 1.00 95.06 96 MET A C 1
ATOM 777 O O . MET A 1 96 ? -4.570 7.027 7.051 1.00 95.06 96 MET A O 1
ATOM 781 N N . MET A 1 97 ? -2.424 7.509 6.578 1.00 95.19 97 MET A N 1
ATOM 782 C CA . MET A 1 97 ? -2.261 6.447 5.578 1.00 95.19 97 MET A CA 1
ATOM 783 C C . MET A 1 97 ? -2.459 5.052 6.189 1.00 95.19 97 MET A C 1
ATOM 785 O O . MET A 1 97 ? -3.170 4.222 5.621 1.00 95.19 97 MET A O 1
ATOM 789 N N . ALA A 1 98 ? -1.880 4.803 7.367 1.00 96.00 98 ALA A N 1
ATOM 790 C CA . ALA A 1 98 ? -2.035 3.550 8.096 1.00 96.00 98 ALA A CA 1
ATOM 791 C C . ALA A 1 98 ? -3.511 3.276 8.422 1.00 96.00 98 ALA A C 1
ATOM 793 O O . ALA A 1 98 ? -4.001 2.180 8.161 1.00 96.00 98 ALA A O 1
ATOM 794 N N . ARG A 1 99 ? -4.265 4.279 8.894 1.00 96.44 99 ARG A N 1
ATOM 795 C CA . ARG A 1 99 ? -5.708 4.141 9.160 1.00 96.44 99 ARG A CA 1
ATOM 796 C C . ARG A 1 99 ? -6.506 3.782 7.905 1.00 96.44 99 ARG A C 1
ATOM 798 O O . ARG A 1 99 ? -7.341 2.882 7.971 1.00 96.44 99 ARG A O 1
ATOM 805 N N . GLN A 1 100 ? -6.225 4.414 6.764 1.00 96.06 100 GLN A N 1
ATOM 806 C CA . GLN A 1 100 ? -6.878 4.091 5.485 1.00 96.06 100 GLN A CA 1
ATOM 807 C C . GLN A 1 100 ? -6.610 2.642 5.056 1.00 96.06 100 GLN A C 1
ATOM 809 O O . GLN A 1 100 ? -7.539 1.894 4.737 1.00 96.06 100 GLN A O 1
ATOM 814 N N . LEU A 1 101 ? -5.351 2.203 5.129 1.00 95.56 101 LEU A N 1
ATOM 815 C CA . LEU A 1 101 ? -4.970 0.822 4.822 1.00 95.56 101 LEU A CA 1
ATOM 816 C C . LEU A 1 101 ? -5.629 -0.178 5.780 1.00 95.56 101 LEU A C 1
ATOM 818 O O . LEU A 1 101 ? -6.241 -1.150 5.337 1.00 95.56 101 LEU A O 1
ATOM 822 N N . ASN A 1 102 ? -5.583 0.089 7.083 1.00 96.44 102 ASN A N 1
ATOM 823 C CA . ASN A 1 102 ? -6.175 -0.762 8.112 1.00 96.44 102 ASN A CA 1
ATOM 824 C C . ASN A 1 102 ? -7.689 -0.901 7.935 1.00 96.44 102 ASN A C 1
ATOM 826 O O . ASN A 1 102 ? -8.232 -2.004 8.017 1.00 96.44 102 ASN A O 1
ATOM 830 N N . ARG A 1 103 ? -8.384 0.199 7.626 1.00 96.19 103 ARG A N 1
ATOM 831 C CA . ARG A 1 103 ? -9.824 0.184 7.348 1.00 96.19 103 ARG A CA 1
ATOM 832 C C . ARG A 1 103 ? -10.160 -0.613 6.094 1.00 96.19 103 ARG A C 1
ATOM 834 O O . ARG A 1 103 ? -11.177 -1.307 6.079 1.00 96.19 103 ARG A O 1
ATOM 841 N N . ALA A 1 104 ? -9.328 -0.544 5.058 1.00 94.25 104 ALA A N 1
ATOM 842 C CA . ALA A 1 104 ? -9.494 -1.371 3.868 1.00 94.25 104 ALA A CA 1
ATOM 843 C C . ALA A 1 104 ? -9.327 -2.870 4.182 1.00 94.25 104 ALA A C 1
ATOM 845 O O . ALA A 1 104 ? -10.204 -3.658 3.819 1.00 94.25 104 ALA A O 1
ATOM 846 N N . VAL A 1 105 ? -8.285 -3.240 4.938 1.00 93.50 105 VAL A N 1
ATOM 847 C CA . VAL A 1 105 ? -8.060 -4.621 5.405 1.00 93.50 105 VAL A CA 1
ATOM 848 C C . VAL A 1 105 ? -9.258 -5.118 6.211 1.00 93.50 105 VAL A C 1
ATOM 850 O O . VAL A 1 105 ? -9.805 -6.176 5.902 1.00 93.50 105 VAL A O 1
ATOM 853 N N . TYR A 1 106 ? -9.715 -4.340 7.194 1.00 93.25 106 TYR A N 1
ATOM 854 C CA . TYR A 1 106 ? -10.861 -4.696 8.029 1.00 93.25 106 TYR A CA 1
ATOM 855 C C . TYR A 1 106 ? -12.113 -4.968 7.187 1.00 93.25 106 TYR A C 1
ATOM 857 O O . TYR A 1 106 ? -12.694 -6.045 7.285 1.00 93.25 106 TYR A O 1
ATOM 865 N N . ARG A 1 107 ? -12.479 -4.050 6.277 1.00 91.50 107 ARG A N 1
ATOM 866 C CA . ARG A 1 107 ? -13.637 -4.230 5.379 1.00 91.50 107 ARG A CA 1
ATOM 867 C C . ARG A 1 107 ? -13.503 -5.474 4.502 1.00 91.50 107 ARG A C 1
ATOM 869 O O . ARG A 1 107 ? -14.500 -6.147 4.255 1.00 91.50 107 ARG A O 1
ATOM 876 N N . ARG A 1 108 ? -12.301 -5.786 4.005 1.00 90.25 108 ARG A N 1
ATOM 877 C CA . ARG A 1 108 ? -12.069 -7.001 3.209 1.00 90.25 108 ARG A CA 1
ATOM 878 C C . ARG A 1 108 ? -12.293 -8.263 4.036 1.00 90.25 108 ARG A C 1
ATOM 880 O O . ARG A 1 108 ? -12.850 -9.227 3.512 1.00 90.25 108 ARG A O 1
ATOM 887 N N . VAL A 1 109 ? -11.813 -8.274 5.276 1.00 88.56 109 VAL A N 1
ATOM 888 C CA . VAL A 1 109 ? -11.921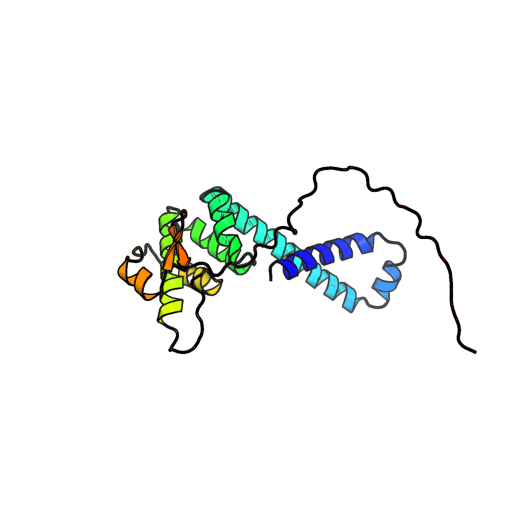 -9.434 6.166 1.00 88.56 109 VAL A CA 1
ATOM 889 C C . VAL A 1 109 ? -13.371 -9.657 6.591 1.00 88.56 109 VAL A C 1
ATOM 891 O O . VAL A 1 109 ? -13.830 -10.792 6.540 1.00 88.56 109 VAL A O 1
ATOM 894 N N . THR A 1 110 ? -14.113 -8.597 6.915 1.00 87.06 110 THR A N 1
ATOM 895 C CA . THR A 1 110 ? -15.492 -8.710 7.419 1.00 87.06 110 THR A CA 1
ATOM 896 C C . THR A 1 110 ? -16.549 -8.917 6.334 1.00 87.06 110 THR A C 1
ATOM 898 O O . THR A 1 110 ? -17.569 -9.542 6.599 1.00 87.06 110 THR A O 1
ATOM 901 N N . ARG A 1 111 ? -16.335 -8.437 5.098 1.00 79.31 111 ARG A N 1
ATOM 902 C CA . ARG A 1 111 ? -17.331 -8.559 4.009 1.00 79.31 111 ARG A CA 1
ATOM 903 C C . ARG A 1 111 ? -17.352 -9.910 3.297 1.00 79.31 111 ARG A C 1
ATOM 905 O O . ARG A 1 111 ? -18.289 -10.168 2.545 1.00 79.31 111 ARG A O 1
ATOM 912 N N . LYS A 1 112 ? -16.333 -10.762 3.445 1.00 64.44 112 LYS A N 1
ATOM 913 C CA . LYS A 1 112 ? -16.352 -12.071 2.778 1.00 64.44 112 LYS A CA 1
ATOM 914 C C . LYS A 1 112 ? -17.197 -13.049 3.588 1.00 64.44 112 LYS A C 1
ATOM 916 O O . LYS A 1 112 ? -16.809 -13.430 4.685 1.00 64.44 112 LYS A O 1
ATOM 921 N N . GLY A 1 113 ? -18.322 -13.458 2.996 1.00 50.62 113 GLY A N 1
ATOM 922 C CA . GLY A 1 113 ? -19.163 -14.549 3.480 1.00 50.62 113 GLY A CA 1
ATOM 923 C C . GLY A 1 113 ? -18.333 -15.771 3.883 1.00 50.62 113 GLY A C 1
ATOM 924 O O . GLY A 1 113 ? -17.302 -16.077 3.272 1.00 50.62 113 GLY A O 1
ATOM 925 N N . GLN A 1 114 ? -18.779 -16.400 4.966 1.00 41.94 114 GLN A N 1
ATOM 926 C CA . GLN A 1 114 ? -18.144 -17.510 5.669 1.00 41.94 114 GLN A CA 1
ATOM 927 C C . GLN A 1 114 ? -17.568 -18.562 4.701 1.00 41.94 114 GLN A C 1
ATOM 929 O O . GLN A 1 114 ? -18.263 -19.045 3.814 1.00 41.94 114 GLN A O 1
ATOM 934 N N . GLY A 1 115 ? -16.286 -18.915 4.864 1.00 46.66 115 GLY A N 1
ATOM 935 C CA . GLY A 1 115 ? -15.694 -20.099 4.218 1.00 46.66 115 GLY A CA 1
ATOM 936 C C . GLY A 1 115 ? -14.321 -19.918 3.566 1.00 46.66 115 GLY A C 1
ATOM 937 O O . GLY A 1 115 ? -13.624 -20.902 3.331 1.00 46.66 115 GLY A O 1
ATOM 938 N N . ARG A 1 116 ? -13.859 -18.688 3.300 1.00 53.62 116 ARG A N 1
ATOM 939 C CA . ARG A 1 116 ? -12.502 -18.458 2.757 1.00 53.62 116 ARG A CA 1
ATOM 940 C C . ARG A 1 116 ? -11.553 -17.979 3.852 1.00 53.62 116 ARG A C 1
ATOM 942 O O . ARG A 1 116 ? -11.814 -16.962 4.480 1.00 53.62 116 ARG A O 1
ATOM 949 N N . LYS A 1 117 ? -10.418 -18.668 4.035 1.00 57.28 117 LYS A N 1
ATOM 950 C CA . LYS A 1 117 ? -9.318 -18.210 4.906 1.00 57.28 117 LYS A CA 1
ATOM 951 C C . LYS A 1 117 ? -8.851 -16.828 4.435 1.00 57.28 117 LYS A C 1
ATOM 953 O O . LYS A 1 117 ? -8.201 -16.713 3.393 1.00 57.28 117 LYS A O 1
ATOM 958 N N . VAL A 1 118 ? -9.202 -15.771 5.166 1.00 68.19 118 VAL A N 1
ATOM 959 C CA . VAL A 1 118 ? -8.759 -14.411 4.845 1.00 68.19 118 VAL A CA 1
ATOM 960 C C . VAL A 1 118 ? -7.493 -14.107 5.632 1.00 68.19 118 VAL A C 1
ATOM 962 O O . VAL A 1 118 ? -7.477 -14.154 6.855 1.00 68.19 118 VAL A O 1
ATOM 965 N N . VAL A 1 119 ? -6.413 -13.794 4.917 1.00 77.19 119 VAL A N 1
ATOM 966 C CA . VAL A 1 119 ? -5.161 -13.367 5.547 1.00 77.19 119 VAL A CA 1
ATOM 967 C C . VAL A 1 119 ? -5.294 -11.912 5.987 1.00 77.19 119 VAL A C 1
ATOM 969 O O . VAL A 1 119 ? -5.607 -11.042 5.163 1.00 77.19 119 VAL A O 1
ATOM 972 N N . VAL A 1 120 ? -5.017 -11.675 7.268 1.00 86.38 120 VAL A N 1
ATOM 973 C CA . VAL A 1 120 ? -5.012 -10.364 7.930 1.00 86.38 120 VAL A CA 1
ATOM 974 C C . VAL A 1 120 ? -3.650 -9.692 7.727 1.00 86.38 120 VAL A C 1
ATOM 976 O O . VAL A 1 120 ? -2.829 -9.607 8.629 1.00 86.38 120 VAL A O 1
ATOM 979 N N . ARG A 1 121 ? -3.379 -9.317 6.475 1.00 87.88 121 ARG A N 1
ATOM 980 C CA . ARG A 1 121 ? -2.187 -8.588 6.006 1.00 87.88 121 ARG A CA 1
ATOM 981 C C . ARG A 1 121 ? -2.574 -7.712 4.830 1.00 87.88 121 ARG A C 1
ATOM 983 O O . ARG A 1 121 ? -3.536 -8.052 4.139 1.00 87.88 121 ARG A O 1
ATOM 990 N N . ILE A 1 122 ? -1.825 -6.648 4.571 1.00 90.00 122 ILE A N 1
ATOM 991 C CA . ILE A 1 122 ? -2.112 -5.727 3.467 1.00 90.00 122 ILE A CA 1
ATOM 992 C C . ILE A 1 122 ? -1.944 -6.447 2.125 1.00 90.00 122 ILE A C 1
ATOM 994 O O . ILE A 1 122 ? -0.966 -7.151 1.887 1.00 90.00 122 ILE A O 1
ATOM 998 N N . ARG A 1 123 ? -2.919 -6.274 1.233 1.00 89.06 123 ARG A N 1
ATOM 999 C CA . ARG A 1 123 ? -2.887 -6.764 -0.149 1.00 89.06 123 ARG A CA 1
ATOM 1000 C C . ARG A 1 123 ? -3.097 -5.619 -1.133 1.00 89.06 123 ARG A C 1
ATOM 1002 O O . ARG A 1 123 ? -3.571 -4.541 -0.776 1.00 89.06 123 ARG A O 1
ATOM 1009 N N . LEU A 1 124 ? -2.846 -5.889 -2.415 1.00 89.81 124 LEU A N 1
ATOM 1010 C CA . LEU A 1 124 ? -3.115 -4.939 -3.497 1.00 89.81 124 LEU A CA 1
ATOM 1011 C C . LEU A 1 124 ? -4.546 -4.371 -3.445 1.00 89.81 124 LEU A C 1
ATOM 1013 O O . LEU A 1 124 ? -4.730 -3.155 -3.532 1.00 89.81 124 LEU A O 1
ATOM 1017 N N . CYS A 1 125 ? -5.554 -5.226 -3.246 1.00 89.69 125 CYS A N 1
ATOM 1018 C CA . CYS A 1 125 ? -6.950 -4.791 -3.138 1.00 89.69 125 CYS A CA 1
ATOM 1019 C C . CYS A 1 125 ? -7.190 -3.826 -1.965 1.00 89.69 125 CYS A C 1
ATOM 1021 O O . CYS A 1 125 ? -7.987 -2.903 -2.112 1.00 89.69 125 CYS A O 1
ATOM 1023 N N . ASP A 1 126 ? -6.459 -3.967 -0.856 1.00 93.31 126 ASP A N 1
ATOM 1024 C CA . ASP A 1 126 ? -6.572 -3.064 0.292 1.00 93.31 126 ASP A CA 1
ATOM 1025 C C . ASP A 1 126 ? -5.985 -1.689 -0.040 1.00 93.31 126 ASP A C 1
ATOM 1027 O O . ASP A 1 126 ? -6.638 -0.675 0.175 1.00 93.31 126 ASP A O 1
ATOM 1031 N N . SER A 1 127 ? -4.799 -1.642 -0.660 1.00 93.81 127 SER A N 1
ATOM 1032 C CA . SER A 1 127 ? -4.206 -0.373 -1.119 1.00 93.81 127 SER A CA 1
ATOM 1033 C C . SER A 1 127 ? -5.039 0.324 -2.199 1.00 93.81 127 SER A C 1
ATOM 1035 O O . SER A 1 127 ? -5.093 1.549 -2.244 1.00 93.81 127 SER A O 1
ATOM 1037 N N . THR A 1 128 ? -5.727 -0.452 -3.041 1.00 94.38 128 THR A N 1
ATOM 1038 C CA . THR A 1 128 ? -6.645 0.076 -4.059 1.00 94.38 128 THR A CA 1
ATOM 1039 C C . THR A 1 128 ? -7.876 0.677 -3.388 1.00 94.38 128 THR A C 1
ATOM 1041 O O . THR A 1 128 ? -8.230 1.821 -3.652 1.00 94.38 128 THR A O 1
ATOM 1044 N N . ALA A 1 129 ? -8.495 -0.052 -2.457 1.00 92.88 129 ALA A N 1
ATOM 1045 C CA . ALA A 1 129 ? -9.643 0.444 -1.710 1.00 92.88 129 ALA A CA 1
ATOM 1046 C C . ALA A 1 129 ? -9.292 1.678 -0.862 1.00 92.88 129 ALA A C 1
ATOM 1048 O O . ALA A 1 129 ? -10.055 2.638 -0.858 1.00 92.88 129 ALA A O 1
ATOM 1049 N N . ALA A 1 130 ? -8.133 1.682 -0.198 1.00 93.81 130 ALA A N 1
ATOM 1050 C CA . ALA A 1 130 ? -7.633 2.823 0.564 1.00 93.81 130 ALA A CA 1
ATOM 1051 C C . ALA A 1 130 ? -7.408 4.047 -0.334 1.00 93.81 130 ALA A C 1
ATOM 1053 O O . ALA A 1 130 ? -7.829 5.142 0.013 1.00 93.81 130 ALA A O 1
ATOM 1054 N N . LYS A 1 131 ? -6.824 3.871 -1.528 1.00 91.38 131 LYS A N 1
ATOM 1055 C CA . LYS A 1 131 ? -6.644 4.953 -2.514 1.00 91.38 131 LYS A CA 1
ATOM 1056 C C . LYS A 1 131 ? -7.961 5.639 -2.898 1.00 91.38 131 LYS A C 1
ATOM 1058 O O . LYS A 1 131 ? -7.962 6.835 -3.186 1.00 91.38 131 LYS A O 1
ATOM 1063 N N . HIS A 1 132 ? -9.060 4.889 -2.918 1.00 89.75 132 HIS A N 1
ATOM 1064 C CA . HIS A 1 132 ? -10.396 5.400 -3.223 1.00 89.75 132 HIS A CA 1
ATOM 1065 C C . HIS A 1 132 ? -11.191 5.825 -1.977 1.00 89.75 132 HIS A C 1
ATOM 1067 O O . HIS A 1 132 ? -12.279 6.382 -2.116 1.00 89.75 132 HIS A O 1
ATOM 1073 N N . GLN A 1 133 ? -10.667 5.606 -0.766 1.00 83.38 133 GLN A N 1
ATOM 1074 C CA . GLN A 1 133 ? -11.220 6.209 0.443 1.00 83.38 133 GLN A CA 1
ATOM 1075 C C . GLN A 1 133 ? -10.848 7.695 0.453 1.00 83.38 133 GLN A C 1
ATOM 1077 O O . GLN A 1 133 ? -9.687 8.070 0.592 1.00 83.38 133 GLN A O 1
ATOM 1082 N N . GLY A 1 134 ? -11.842 8.558 0.254 1.00 73.62 134 GLY A N 1
ATOM 1083 C CA . GLY A 1 134 ? -11.675 9.996 0.437 1.00 73.62 134 GLY A CA 1
ATOM 1084 C C . GLY A 1 134 ? -11.551 10.358 1.919 1.00 73.62 134 GLY A C 1
ATOM 1085 O O . GLY A 1 134 ? -12.208 9.749 2.760 1.00 73.62 134 GLY A O 1
ATOM 1086 N N . GLY A 1 135 ? -10.748 11.381 2.217 1.00 77.19 135 GLY A N 1
ATOM 1087 C CA . GLY A 1 135 ? -10.683 12.002 3.541 1.00 77.19 135 GLY A CA 1
ATOM 1088 C C . GLY A 1 135 ? -9.957 11.192 4.617 1.00 77.19 135 GLY A C 1
ATOM 1089 O O . GLY A 1 135 ? -9.303 10.180 4.350 1.00 77.19 135 GLY A O 1
ATOM 1090 N N . ASP A 1 136 ? -10.038 11.698 5.846 1.00 81.81 136 ASP A N 1
ATOM 1091 C CA . ASP A 1 136 ? -9.547 10.997 7.027 1.00 81.81 136 ASP A CA 1
ATOM 1092 C C . ASP A 1 136 ? -10.538 9.910 7.451 1.00 81.81 136 ASP A C 1
ATOM 1094 O O . ASP A 1 136 ? -11.753 10.074 7.338 1.00 81.81 136 ASP A O 1
ATOM 1098 N N . VAL A 1 137 ? -10.016 8.789 7.939 1.00 91.75 137 VAL A N 1
ATOM 1099 C CA . VAL A 1 137 ? -10.831 7.674 8.423 1.00 91.75 137 VAL A CA 1
ATOM 1100 C C . VAL A 1 137 ? -10.488 7.376 9.873 1.00 91.75 137 VAL A C 1
ATOM 1102 O O . VAL A 1 137 ? -9.331 7.464 10.289 1.00 91.75 137 VAL A O 1
ATOM 1105 N N . ALA A 1 138 ? -11.500 6.981 10.643 1.00 93.50 138 ALA A N 1
ATOM 1106 C CA . ALA A 1 138 ? -11.317 6.604 12.036 1.00 93.50 138 ALA A CA 1
ATOM 1107 C C . ALA A 1 138 ? -10.327 5.436 12.175 1.00 93.50 138 ALA A C 1
ATOM 1109 O O . ALA A 1 138 ? -10.297 4.519 11.344 1.00 93.50 138 ALA A O 1
ATOM 1110 N N . ALA A 1 139 ? -9.542 5.445 13.253 1.00 95.50 139 ALA A N 1
ATOM 1111 C CA . ALA A 1 139 ? -8.710 4.304 13.626 1.00 95.50 139 ALA A CA 1
ATOM 1112 C C . ALA A 1 139 ? -9.593 3.086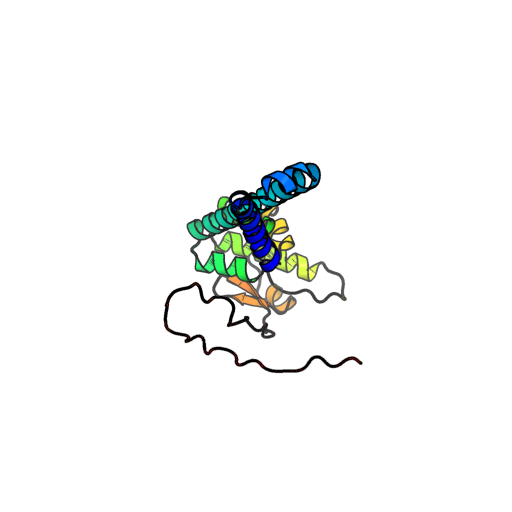 13.925 1.00 95.50 139 ALA A C 1
ATOM 1114 O O . ALA A 1 139 ? -10.757 3.255 14.285 1.00 95.50 139 ALA A O 1
ATOM 1115 N N . LEU A 1 140 ? -9.062 1.874 13.746 1.00 96.56 140 LEU A N 1
ATOM 1116 C CA . LEU A 1 140 ? -9.755 0.665 14.195 1.00 96.56 140 LEU A CA 1
ATOM 1117 C C . LEU A 1 140 ? -9.844 0.660 15.720 1.00 96.56 140 LEU A C 1
ATOM 1119 O O . LEU A 1 140 ? -8.876 1.031 16.383 1.00 96.56 140 LEU A O 1
ATOM 1123 N N . THR A 1 141 ? -10.985 0.237 16.253 1.00 97.25 141 THR A N 1
ATOM 1124 C CA . THR A 1 141 ? -11.143 0.027 17.695 1.00 97.25 141 THR A CA 1
ATOM 1125 C C . THR A 1 141 ? -10.544 -1.315 18.116 1.00 97.25 141 THR A C 1
ATOM 1127 O O . THR A 1 141 ? -10.390 -2.230 17.302 1.00 97.25 141 THR A O 1
ATOM 1130 N N . ASP A 1 142 ? -10.261 -1.472 19.408 1.00 95.69 142 ASP A N 1
ATOM 1131 C CA . ASP A 1 142 ? -9.790 -2.748 19.961 1.00 95.69 142 ASP A CA 1
ATOM 1132 C C . ASP A 1 142 ? -10.808 -3.876 19.768 1.00 95.69 142 ASP A C 1
ATOM 1134 O O . ASP A 1 142 ? -10.448 -5.043 19.622 1.00 95.69 142 ASP A O 1
ATOM 1138 N N . GLU A 1 143 ? -12.099 -3.549 19.756 1.00 94.88 143 GLU A N 1
ATOM 1139 C CA . GLU A 1 143 ? -13.158 -4.511 19.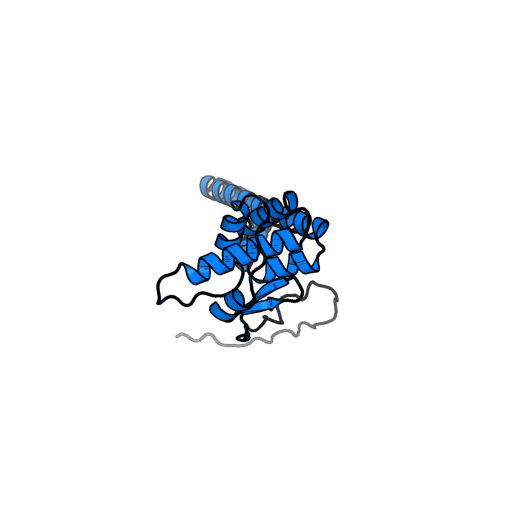466 1.00 94.88 143 GLU A CA 1
ATOM 1140 C C . GLU A 1 143 ? -13.147 -4.949 17.998 1.00 94.88 143 GLU A C 1
ATOM 1142 O O . GLU A 1 143 ? -13.221 -6.144 17.712 1.00 94.88 143 GLU A O 1
ATOM 1147 N N . GLU A 1 144 ? -12.936 -4.017 17.066 1.00 94.62 144 GLU A N 1
ATOM 1148 C CA . GLU A 1 144 ? -12.775 -4.339 15.647 1.00 94.62 144 GLU A CA 1
ATOM 1149 C C . GLU A 1 144 ? -11.529 -5.196 15.390 1.00 94.62 144 GLU A C 1
ATOM 1151 O O . GLU A 1 144 ? -11.597 -6.163 14.628 1.00 94.62 144 GLU A O 1
ATOM 1156 N N . LEU A 1 145 ? -10.405 -4.879 16.043 1.00 94.06 145 LEU A N 1
ATOM 1157 C CA . LEU A 1 145 ? -9.159 -5.643 15.934 1.00 94.06 145 LEU A CA 1
ATOM 1158 C C . LEU A 1 145 ? -9.310 -7.064 16.488 1.00 94.06 145 LEU A C 1
ATOM 1160 O O . LEU A 1 145 ? -8.879 -8.020 15.829 1.00 94.06 145 LEU A O 1
ATOM 1164 N N . ARG A 1 146 ? -9.963 -7.212 17.650 1.00 90.62 146 ARG A N 1
ATOM 1165 C CA . ARG A 1 146 ? -10.297 -8.516 18.246 1.00 90.62 146 ARG A CA 1
ATOM 1166 C C . ARG A 1 146 ? -11.233 -9.323 17.352 1.00 90.62 146 ARG A C 1
ATOM 1168 O O . ARG A 1 146 ? -10.986 -10.511 17.153 1.00 90.62 146 ARG A O 1
ATOM 1175 N N . GLY A 1 147 ? -12.235 -8.684 16.745 1.00 89.06 147 GLY A N 1
ATOM 1176 C CA . GLY A 1 147 ? -13.197 -9.331 15.846 1.00 89.06 147 GLY A CA 1
ATOM 1177 C C . GLY A 1 147 ? -12.566 -9.995 14.617 1.00 89.06 147 GLY A C 1
ATOM 1178 O O . GLY A 1 147 ? -13.127 -10.946 14.076 1.00 89.06 147 GLY A O 1
ATOM 1179 N N . ILE A 1 148 ? -11.376 -9.549 14.200 1.00 89.88 148 ILE A N 1
ATOM 1180 C CA . ILE A 1 148 ? -10.605 -10.163 13.106 1.00 89.88 148 ILE A CA 1
ATOM 1181 C C . ILE A 1 148 ? -9.324 -10.875 13.585 1.00 89.88 148 ILE A C 1
ATOM 1183 O O . ILE A 1 148 ? -8.457 -11.179 12.766 1.00 89.88 148 ILE A O 1
ATOM 1187 N N . ASN A 1 149 ? -9.196 -11.150 14.890 1.00 89.88 149 ASN A N 1
ATOM 1188 C CA . ASN A 1 149 ? -8.031 -11.788 15.521 1.00 89.88 149 ASN A CA 1
ATOM 1189 C C . ASN A 1 149 ? -6.692 -11.130 15.127 1.00 89.88 149 ASN A C 1
ATOM 1191 O O . ASN A 1 149 ? -5.766 -11.776 14.620 1.00 89.88 149 ASN A O 1
ATOM 1195 N N . SER A 1 150 ? -6.610 -9.813 15.317 1.00 92.25 150 SER A N 1
ATOM 1196 C CA . SER A 1 150 ? -5.500 -8.980 14.854 1.00 92.25 150 SER A CA 1
ATOM 1197 C C . SER A 1 150 ? -5.005 -8.001 15.914 1.00 92.25 150 SER A C 1
ATOM 1199 O O . SER A 1 150 ? -5.655 -7.790 16.936 1.00 92.25 150 SER A O 1
ATOM 1201 N N . ARG A 1 151 ? -3.850 -7.394 15.644 1.00 94.38 151 ARG A N 1
ATOM 1202 C CA . ARG A 1 151 ? -3.261 -6.291 16.412 1.00 94.38 151 ARG A CA 1
ATOM 1203 C C . ARG A 1 151 ? -2.617 -5.289 15.457 1.00 94.38 151 ARG A C 1
ATOM 1205 O O . ARG A 1 151 ? -2.491 -5.571 14.266 1.00 94.38 151 ARG A O 1
ATOM 1212 N N . LEU A 1 152 ? -2.182 -4.148 15.975 1.00 95.62 152 LEU A N 1
ATOM 1213 C CA . LEU A 1 152 ? -1.303 -3.247 15.232 1.00 95.62 152 LEU A CA 1
ATOM 1214 C C . LEU A 1 152 ? 0.167 -3.621 15.479 1.00 95.62 152 LEU A C 1
ATOM 1216 O O . LEU A 1 152 ? 0.525 -4.094 16.562 1.00 95.62 152 LEU A O 1
ATOM 1220 N N . ASP A 1 153 ? 1.009 -3.461 14.463 1.00 94.94 153 ASP A N 1
ATOM 1221 C CA . ASP A 1 153 ? 2.465 -3.553 14.596 1.00 94.94 153 ASP A CA 1
ATOM 1222 C C . ASP A 1 153 ? 3.089 -2.227 15.074 1.00 94.94 153 ASP A C 1
ATOM 1224 O O . ASP A 1 153 ? 2.384 -1.249 15.328 1.00 94.94 153 ASP A O 1
ATOM 1228 N N . GLU A 1 154 ? 4.422 -2.182 15.194 1.00 95.12 154 GLU A N 1
ATOM 1229 C CA . GLU A 1 154 ? 5.161 -0.976 15.613 1.00 95.12 154 GLU A CA 1
ATOM 1230 C C . GLU A 1 154 ? 4.943 0.230 14.677 1.00 95.12 154 GLU A C 1
ATOM 1232 O O . GLU A 1 154 ? 5.158 1.378 15.064 1.00 95.12 154 GLU A O 1
ATOM 1237 N N . PHE A 1 155 ? 4.482 -0.013 13.446 1.00 95.38 155 PHE A N 1
ATOM 1238 C CA . PHE A 1 155 ? 4.167 1.019 12.466 1.00 95.38 155 PHE A CA 1
ATOM 1239 C C . PHE A 1 155 ? 2.674 1.358 12.440 1.00 95.38 155 PHE A C 1
ATOM 1241 O O . PHE A 1 155 ? 2.251 2.177 11.626 1.00 95.38 155 PHE A O 1
ATOM 1248 N N . GLY A 1 156 ? 1.855 0.771 13.311 1.00 95.69 156 GLY A N 1
ATOM 1249 C CA . GLY A 1 156 ? 0.419 1.014 13.339 1.00 95.69 156 GLY A CA 1
ATOM 1250 C C . GLY A 1 156 ? -0.340 0.342 12.193 1.00 95.69 156 GLY A C 1
ATOM 1251 O O . GLY A 1 156 ? -1.452 0.771 11.891 1.00 95.69 156 GLY A O 1
ATOM 1252 N N . LEU A 1 157 ? 0.226 -0.676 11.536 1.00 96.06 157 LEU A N 1
ATOM 1253 C CA . LEU A 1 157 ? -0.451 -1.466 10.505 1.00 96.06 157 LEU A CA 1
ATOM 1254 C C . LEU A 1 157 ? -1.030 -2.752 11.098 1.00 96.06 157 LEU A C 1
ATOM 1256 O O . LEU A 1 157 ? -0.447 -3.359 11.992 1.00 96.06 157 LEU A O 1
ATOM 1260 N N . VAL A 1 158 ? -2.182 -3.184 10.585 1.00 94.38 158 VAL A N 1
ATOM 1261 C CA . VAL A 1 158 ? -2.834 -4.420 11.038 1.00 94.38 158 VAL A CA 1
ATOM 1262 C C . VAL A 1 158 ? -1.995 -5.649 10.676 1.00 94.38 158 VAL A C 1
ATOM 1264 O O . VAL A 1 158 ? -1.650 -5.867 9.512 1.00 94.38 158 VAL A O 1
ATOM 1267 N N . VAL A 1 159 ? -1.758 -6.496 11.677 1.00 92.44 159 VAL A N 1
ATOM 1268 C CA . VAL A 1 159 ? -1.112 -7.808 11.567 1.00 92.44 159 VAL A CA 1
ATOM 1269 C C . VAL A 1 159 ? -1.921 -8.878 12.309 1.00 92.44 159 VAL A C 1
ATOM 1271 O O . VAL A 1 159 ? -2.706 -8.547 13.204 1.00 92.44 159 VAL A O 1
ATOM 1274 N N . PRO A 1 160 ? -1.760 -10.173 11.984 1.00 90.06 160 PRO A N 1
ATOM 1275 C CA . PRO A 1 160 ? -2.408 -11.242 12.739 1.00 90.06 160 PRO A CA 1
ATOM 1276 C C . PRO A 1 160 ? -1.969 -11.224 14.211 1.00 90.06 160 PRO A C 1
ATOM 1278 O O . PRO A 1 160 ? -0.798 -10.989 14.506 1.00 90.06 160 PRO A O 1
ATOM 1281 N N . ALA A 1 161 ? -2.884 -11.517 15.140 1.00 87.06 161 ALA A N 1
ATOM 1282 C CA . ALA A 1 161 ? -2.558 -11.556 16.569 1.00 87.06 161 ALA A CA 1
ATOM 1283 C C . ALA A 1 161 ? -1.569 -12.684 16.916 1.00 87.06 161 ALA A C 1
ATOM 1285 O O . ALA A 1 161 ? -0.773 -12.546 17.841 1.00 87.06 161 ALA A O 1
ATOM 1286 N N . ARG A 1 162 ? -1.593 -13.781 16.149 1.00 80.69 162 ARG A N 1
ATOM 1287 C CA . ARG A 1 162 ? -0.608 -14.867 16.206 1.00 80.69 162 ARG A CA 1
ATOM 1288 C C . ARG A 1 162 ? 0.061 -15.002 14.847 1.00 80.69 162 ARG A C 1
ATOM 1290 O O . ARG A 1 162 ? -0.617 -15.249 13.846 1.00 80.69 162 ARG A O 1
ATOM 1297 N N . GLU A 1 163 ? 1.377 -14.853 14.811 1.00 60.38 163 GLU A N 1
ATOM 1298 C CA . GLU A 1 163 ? 2.157 -15.215 13.636 1.00 60.38 163 GLU A CA 1
ATOM 1299 C C . GLU A 1 163 ? 2.101 -16.736 13.478 1.00 60.38 163 GLU A C 1
ATOM 1301 O O . GLU A 1 163 ? 2.487 -17.486 14.367 1.00 60.38 163 GLU A O 1
ATOM 1306 N N . ARG A 1 164 ? 1.600 -17.216 12.338 1.00 52.34 164 ARG A N 1
ATOM 1307 C CA . ARG A 1 164 ? 2.186 -18.439 11.796 1.00 52.34 164 ARG A CA 1
ATOM 1308 C C . ARG A 1 164 ? 3.513 -17.992 11.218 1.00 52.34 164 ARG A C 1
ATOM 1310 O O . ARG A 1 164 ? 3.491 -17.136 10.330 1.00 52.34 164 ARG A O 1
ATOM 1317 N N . GLU A 1 165 ? 4.612 -18.509 11.759 1.00 38.19 165 GLU A N 1
ATOM 1318 C CA . GLU A 1 165 ? 5.943 -18.333 11.187 1.00 38.19 165 GLU A CA 1
ATOM 1319 C C . GLU A 1 165 ? 5.846 -18.620 9.690 1.00 38.19 165 GLU A C 1
ATOM 1321 O O . GLU A 1 165 ? 5.576 -19.738 9.253 1.00 38.19 165 GLU A O 1
ATOM 1326 N N . ILE A 1 166 ? 5.967 -17.567 8.892 1.00 45.41 166 ILE A N 1
ATOM 1327 C CA . ILE A 1 166 ? 6.342 -17.737 7.502 1.00 45.41 166 ILE A CA 1
ATOM 1328 C C . ILE A 1 166 ? 7.858 -17.753 7.582 1.00 45.41 166 ILE A C 1
ATOM 1330 O O . ILE A 1 166 ? 8.404 -16.739 8.026 1.00 45.41 166 ILE A O 1
ATOM 1334 N N . PRO A 1 167 ? 8.540 -18.856 7.229 1.00 34.19 167 PRO A N 1
ATOM 1335 C CA . PRO A 1 167 ? 9.988 -18.842 7.174 1.00 34.19 167 PRO A CA 1
ATOM 1336 C C . PRO A 1 167 ? 10.383 -17.679 6.270 1.00 34.19 167 PRO A C 1
ATOM 1338 O O . PRO A 1 167 ? 10.043 -17.647 5.087 1.00 34.19 167 PRO A O 1
ATOM 1341 N N . ILE A 1 168 ? 11.029 -16.679 6.864 1.00 39.78 168 ILE A N 1
ATOM 1342 C CA . ILE A 1 168 ? 11.766 -15.677 6.112 1.00 39.78 168 ILE A CA 1
ATOM 1343 C C . ILE A 1 168 ? 12.851 -16.502 5.424 1.00 39.78 168 ILE A C 1
ATOM 1345 O O . ILE A 1 168 ? 13.635 -17.125 6.144 1.00 39.78 168 ILE A O 1
ATOM 1349 N N . PRO A 1 169 ? 12.906 -16.592 4.085 1.00 37.47 169 PRO A N 1
ATOM 1350 C CA . PRO A 1 169 ? 14.047 -17.213 3.437 1.00 37.47 169 PRO A CA 1
ATOM 1351 C C . PRO A 1 169 ? 15.264 -16.376 3.840 1.00 37.47 169 PRO A C 1
ATOM 1353 O O . PRO A 1 169 ? 15.431 -15.257 3.354 1.00 37.47 169 PRO A O 1
ATOM 1356 N N . ARG A 1 170 ? 16.055 -16.872 4.798 1.00 40.03 170 ARG A N 1
ATOM 1357 C CA . ARG A 1 170 ? 17.220 -16.166 5.349 1.00 40.03 170 ARG A CA 1
ATOM 1358 C C . ARG A 1 170 ? 18.366 -16.059 4.335 1.00 40.03 170 ARG A C 1
ATOM 1360 O O . ARG A 1 170 ? 19.295 -15.299 4.565 1.00 40.03 170 ARG A O 1
ATOM 1367 N N . ASP A 1 171 ? 18.233 -16.689 3.166 1.00 41.69 171 ASP A N 1
ATOM 1368 C CA . ASP A 1 171 ? 19.375 -16.951 2.285 1.00 41.69 171 ASP A CA 1
ATOM 1369 C C . ASP A 1 171 ? 19.326 -16.231 0.928 1.00 41.69 171 ASP A C 1
ATOM 1371 O O . ASP A 1 171 ? 20.036 -16.616 0.005 1.00 41.69 171 ASP A O 1
ATOM 1375 N N . ARG A 1 172 ? 18.490 -15.199 0.733 1.00 37.00 172 ARG A N 1
ATOM 1376 C CA . ARG A 1 172 ? 18.405 -14.520 -0.587 1.00 37.00 172 ARG A CA 1
ATOM 1377 C C . ARG A 1 172 ? 18.736 -13.037 -0.622 1.00 37.00 172 ARG A C 1
ATOM 1379 O O . ARG A 1 172 ? 18.509 -12.398 -1.645 1.00 37.00 172 ARG A O 1
ATOM 1386 N N . TYR A 1 173 ? 19.344 -12.517 0.438 1.00 40.75 173 TYR A N 1
ATOM 1387 C CA . TYR A 1 173 ? 19.932 -11.179 0.428 1.00 40.75 173 TYR A CA 1
ATOM 1388 C C . TYR A 1 173 ? 21.336 -11.185 1.049 1.00 40.75 173 TYR A C 1
ATOM 1390 O O . TYR A 1 173 ? 21.578 -10.513 2.042 1.00 40.75 173 TYR A O 1
ATOM 1398 N N . ARG A 1 174 ? 22.284 -11.906 0.429 1.00 34.09 174 ARG A N 1
ATOM 1399 C CA . ARG A 1 174 ? 23.652 -11.375 0.311 1.00 34.09 174 ARG A CA 1
ATOM 1400 C C . ARG A 1 174 ? 23.642 -10.450 -0.902 1.00 34.09 174 ARG A C 1
ATOM 1402 O O . ARG A 1 174 ? 23.775 -10.888 -2.041 1.00 34.09 174 ARG A O 1
ATOM 1409 N N . LEU A 1 175 ? 23.356 -9.175 -0.651 1.00 36.47 175 LEU A N 1
ATOM 1410 C CA . LEU A 1 175 ? 23.882 -8.122 -1.511 1.00 36.47 175 LEU A CA 1
ATOM 1411 C C . LEU A 1 175 ? 25.401 -8.234 -1.389 1.00 36.47 175 LEU A C 1
ATOM 1413 O O . LEU A 1 175 ? 25.901 -8.320 -0.272 1.00 36.47 175 LEU A O 1
ATOM 1417 N N . GLY A 1 176 ? 26.075 -8.376 -2.528 1.00 37.34 176 GLY A N 1
ATOM 1418 C CA . GLY A 1 176 ? 27.515 -8.563 -2.576 1.00 37.34 176 GLY A CA 1
ATOM 1419 C C . GLY A 1 176 ? 28.232 -7.467 -1.805 1.00 37.34 176 GLY A C 1
ATOM 1420 O O . GLY A 1 176 ? 28.091 -6.297 -2.135 1.00 37.34 176 GLY A O 1
ATOM 1421 N N . ASP A 1 177 ? 28.973 -7.895 -0.803 1.00 43.12 177 ASP A N 1
ATOM 1422 C CA . ASP A 1 177 ? 30.298 -7.399 -0.495 1.00 43.12 177 ASP A CA 1
ATOM 1423 C C . ASP A 1 177 ? 31.102 -8.628 -0.055 1.00 43.12 177 ASP A C 1
ATOM 1425 O O . ASP A 1 177 ? 30.534 -9.562 0.513 1.00 43.12 177 ASP A O 1
ATOM 1429 N N . GLU A 1 178 ? 32.395 -8.606 -0.375 1.00 38.62 178 GLU A N 1
ATOM 1430 C CA . GLU A 1 178 ? 33.429 -9.611 -0.072 1.00 38.62 178 GLU A CA 1
ATOM 1431 C C . GLU A 1 178 ? 33.659 -10.669 -1.171 1.00 38.62 178 GLU A C 1
ATOM 1433 O O . GLU A 1 178 ? 33.066 -11.746 -1.227 1.00 38.62 178 GLU A O 1
ATOM 1438 N N . ASN A 1 179 ? 34.597 -10.318 -2.063 1.00 46.69 179 ASN A N 1
ATOM 1439 C CA . ASN A 1 179 ? 35.597 -11.261 -2.556 1.00 46.69 179 ASN A CA 1
ATOM 1440 C C . ASN A 1 179 ? 36.220 -11.981 -1.355 1.00 46.69 179 ASN A C 1
ATOM 1442 O O . ASN A 1 179 ? 36.759 -11.289 -0.500 1.00 46.69 179 ASN A O 1
ATOM 1446 N N . GLU A 1 180 ? 36.215 -13.311 -1.339 1.00 38.75 180 GLU A N 1
ATOM 1447 C CA . GLU A 1 180 ? 37.327 -14.111 -0.814 1.00 38.75 180 GLU A CA 1
ATOM 1448 C C . GLU A 1 180 ? 37.135 -15.588 -1.196 1.00 38.75 180 GLU A C 1
ATOM 1450 O O . GLU A 1 180 ? 36.113 -16.208 -0.906 1.00 38.75 180 GLU A O 1
ATOM 1455 N N . ASP A 1 181 ? 38.122 -16.088 -1.939 1.00 45.81 181 ASP A N 1
ATOM 1456 C CA . ASP A 1 181 ? 38.612 -17.462 -2.001 1.00 45.81 181 ASP A CA 1
ATOM 1457 C C . ASP A 1 181 ? 37.602 -18.614 -1.980 1.00 45.81 181 ASP A C 1
ATOM 1459 O O . ASP A 1 181 ? 37.267 -19.167 -0.935 1.00 45.81 181 ASP A O 1
ATOM 1463 N N . LEU A 1 182 ? 37.274 -19.122 -3.172 1.00 38.00 182 LEU A N 1
ATOM 1464 C CA . LEU A 1 182 ? 37.029 -20.554 -3.335 1.00 38.00 182 LEU A CA 1
ATOM 1465 C C . LEU A 1 182 ? 37.834 -21.075 -4.522 1.00 38.00 182 LEU A C 1
ATOM 1467 O O . LEU A 1 182 ? 37.509 -20.842 -5.687 1.00 38.00 182 LEU A O 1
ATOM 1471 N N . ALA A 1 183 ? 38.921 -21.761 -4.172 1.00 36.03 183 ALA A N 1
ATOM 1472 C CA . ALA A 1 183 ? 39.732 -22.573 -5.053 1.00 36.03 183 ALA A CA 1
ATOM 1473 C C . ALA A 1 183 ? 38.841 -23.509 -5.880 1.00 36.03 183 ALA A C 1
ATOM 1475 O O . ALA A 1 183 ? 38.034 -24.270 -5.345 1.00 36.03 183 ALA A O 1
ATOM 1476 N N . VAL A 1 184 ? 38.997 -23.439 -7.199 1.00 35.78 184 VAL A N 1
ATOM 1477 C CA . VAL A 1 184 ? 38.430 -24.424 -8.115 1.00 35.78 184 VAL A CA 1
ATOM 1478 C C . VAL A 1 184 ? 39.315 -25.659 -8.013 1.00 35.78 184 VAL A C 1
ATOM 1480 O O . VAL A 1 184 ? 40.398 -25.690 -8.596 1.00 35.78 184 VAL A O 1
ATOM 1483 N N . GLU A 1 185 ? 38.889 -26.662 -7.251 1.00 40.72 185 GLU A N 1
ATOM 1484 C CA . GLU A 1 185 ? 39.478 -27.990 -7.409 1.00 40.72 185 GLU A CA 1
ATOM 1485 C C . GLU A 1 185 ? 39.060 -28.555 -8.777 1.00 40.72 185 GLU A C 1
ATOM 1487 O O . GLU A 1 185 ? 37.880 -28.475 -9.143 1.00 40.72 185 GLU A O 1
ATOM 1492 N N . PRO A 1 186 ? 40.001 -29.090 -9.573 1.00 38.66 186 PRO A N 1
ATOM 1493 C CA . PRO A 1 186 ? 39.670 -29.689 -10.852 1.00 38.66 186 PRO A CA 1
ATOM 1494 C C . PRO A 1 186 ? 38.925 -31.002 -10.604 1.00 38.66 186 PRO A C 1
ATOM 1496 O O . PRO A 1 186 ? 39.458 -31.926 -9.996 1.00 38.66 186 PRO A O 1
ATOM 1499 N N . LEU A 1 187 ? 37.686 -31.087 -11.090 1.00 36.81 187 LEU A N 1
ATOM 1500 C CA . LEU A 1 187 ? 36.932 -32.337 -11.110 1.00 36.81 187 LEU A CA 1
ATOM 1501 C C . LEU A 1 187 ? 37.648 -33.341 -12.020 1.00 36.81 187 LEU A C 1
ATOM 1503 O O . LEU A 1 187 ? 37.658 -33.200 -13.245 1.00 36.81 187 LEU A O 1
ATOM 1507 N N . GLU A 1 188 ? 38.241 -34.352 -11.393 1.00 37.56 188 GLU A N 1
ATOM 1508 C CA . GLU A 1 188 ? 38.716 -35.569 -12.035 1.00 37.56 188 GLU A CA 1
ATOM 1509 C C . GLU A 1 188 ? 37.574 -36.198 -12.850 1.00 37.56 188 GLU A C 1
ATOM 1511 O O . GLU A 1 188 ? 36.501 -36.514 -12.336 1.00 37.56 188 GLU A O 1
ATOM 1516 N N . THR A 1 189 ? 37.802 -36.393 -14.146 1.00 46.53 189 THR A N 1
ATOM 1517 C CA . THR A 1 189 ? 37.112 -37.448 -14.903 1.00 46.53 189 THR A CA 1
ATOM 1518 C C . THR A 1 189 ? 37.750 -38.773 -14.482 1.00 46.53 189 THR A C 1
ATOM 1520 O O . THR A 1 189 ? 38.974 -38.782 -14.310 1.00 46.53 189 THR A O 1
ATOM 1523 N N . PRO A 1 190 ? 37.013 -39.905 -14.371 1.00 44.91 190 PRO A N 1
ATOM 1524 C CA . PRO A 1 190 ? 36.656 -40.608 -15.614 1.00 44.91 190 PRO A CA 1
ATOM 1525 C C . PRO A 1 190 ? 35.459 -41.614 -15.582 1.00 44.91 190 PRO A C 1
ATOM 1527 O O . PRO A 1 190 ? 35.012 -42.055 -14.530 1.00 44.91 190 PRO A O 1
ATOM 1530 N N . VAL A 1 191 ? 35.079 -42.051 -16.803 1.00 38.59 191 VAL A N 1
ATOM 1531 C CA . VAL A 1 191 ? 34.351 -43.289 -17.241 1.00 38.59 191 VAL A CA 1
ATOM 1532 C C . VAL A 1 191 ? 32.882 -43.455 -16.768 1.00 38.59 191 VAL A C 1
ATOM 1534 O O . VAL A 1 191 ? 32.532 -43.099 -15.658 1.00 38.59 191 VAL A O 1
ATOM 1537 N N . ALA A 1 192 ? 31.924 -43.986 -17.538 1.00 36.47 192 ALA A N 1
ATOM 1538 C CA . ALA A 1 192 ? 31.991 -44.871 -18.695 1.00 36.47 192 ALA A CA 1
ATOM 1539 C C . ALA A 1 192 ? 30.792 -44.678 -19.636 1.00 36.47 192 ALA A C 1
ATOM 1541 O O . ALA A 1 192 ? 29.653 -44.583 -19.183 1.00 36.47 192 ALA A O 1
ATOM 1542 N N . TRP A 1 193 ? 31.060 -44.693 -20.941 1.00 40.12 193 TRP A N 1
ATOM 1543 C CA . TRP A 1 193 ? 30.070 -45.080 -21.940 1.00 40.12 193 TRP A CA 1
ATOM 1544 C C . TRP A 1 193 ? 30.111 -46.600 -22.059 1.00 40.12 193 TRP A C 1
ATOM 1546 O O . TRP A 1 193 ? 31.176 -47.163 -22.312 1.00 40.12 193 TRP A O 1
ATOM 1556 N N . THR A 1 194 ? 28.965 -47.246 -21.901 1.00 42.28 194 THR A N 1
ATOM 1557 C CA . THR A 1 194 ? 28.723 -48.581 -22.445 1.00 42.28 194 THR A CA 1
ATOM 1558 C C . THR A 1 194 ? 27.339 -48.563 -23.054 1.00 42.28 194 THR A C 1
ATOM 1560 O O . THR A 1 194 ? 26.377 -48.393 -22.314 1.00 42.28 194 THR A O 1
ATOM 1563 N N . ASP A 1 195 ? 27.272 -48.740 -24.367 1.00 38.41 195 ASP A N 1
ATOM 1564 C CA . ASP A 1 195 ? 26.231 -49.520 -25.021 1.00 38.41 195 ASP A CA 1
ATOM 1565 C C . ASP A 1 195 ? 26.886 -50.201 -26.236 1.00 38.41 195 ASP A C 1
ATOM 1567 O O . ASP A 1 195 ? 27.578 -49.537 -27.010 1.00 38.41 195 ASP A O 1
ATOM 1571 N N . GLU A 1 196 ? 26.647 -51.516 -26.325 1.00 37.72 196 GLU A N 1
ATOM 1572 C CA . GLU A 1 196 ? 27.072 -52.517 -27.333 1.00 37.72 196 GLU A CA 1
ATOM 1573 C C . GLU A 1 196 ? 28.469 -53.157 -27.210 1.00 37.72 196 GLU A C 1
ATOM 1575 O O . GLU A 1 196 ? 29.511 -52.492 -27.402 1.00 37.72 196 GLU A O 1
#

Secondary structure (DSSP, 8-state):
-HHHHHHHHHHHHHHHHHTTSTTHHHHHHHTHHHHHHHHHHHHHHHHHHHHHHHHHHHHHHHH-HHHHHHHHHH--SHHHHHHHHHHHHH-SSHHHHHHHHHHHHHHHHHHS-TTS----S--HHHHHHHHH--S--PPPPHHHHHHTTEEE-TTS-EEESS-------TTS------------------------

Organism: NCBI:txid656916

Radius of gyration: 23.71 Å; chains: 1; bounding box: 59×67×59 Å

pLDDT: mean 73.54, std 21.17, range [34.09, 97.25]